Protein AF-A0A6N2YTW5-F1 (afdb_monomer)

Nearest PDB structures (foldseek):
  5e4e-assembly1_C  TM=2.771E-01  e=2.851E-02  Homo sapiens
  6tav-assembly1_D  TM=2.619E-01  e=9.643E-02  Homo sapiens
  6tav-assembly1_A  TM=2.337E-01  e=9.145E-02  Homo sapiens
  2ic2-assembly2_B  TM=3.753E-01  e=8.027E-01  Drosophila melanogaster
  6bu0-assembly1_A  TM=4.361E-01  e=2.442E+00  Homo sapiens

Sequence (281 aa):
MDKKHKQHLLVTLIFTLIVTATLFFMYDDFVFQTYGEVVYYDYILKGENNQLKVENIEAYLDRQSFHLGEGRIIFKDVNLTNGAVPTVKLSLYGENQQKFDYEFVVEEYHSDTLIYSIQSISKKYKEIDLDDVKSASLTIEANDQKLSEVDLKITPVEQLEGSNKEYRIENASISNSMMRLGTLKAASDDVIKEYPTVSLEYRYLKDKNGDKEDNDNYVVFKKITGKSKELVNGNDYGTYNLEDDSFKDKDLSVVIIFSNGKEKFAFAIDLKTREVGDYYG

Radius of gyration: 23.8 Å; Cα contacts (8 Å, |Δi|>4): 577; chains: 1; bounding box: 57×73×60 Å

Mean predicted aligned error: 10.91 Å

Secondary structure (DSSP, 8-state):
--HHHHHHHHHHHHHHHHHHHHHHHH-TT-----PPPP---SEEEEEE-SSEEEEEEEEEE-SSEEEE--EEEEES-TTTTTTPPPEEEEEEE-SSSEEEEEEEE-TT--TT--EEEEPPEEEE-TT--STT--EEEEEEEETTEEEEEEEEEEEE-EEEEEE-SSEEEEEEEE-SSEEEPPEEEES-SHHHHH-SEEEEEEEEESSTTS-TT-GGGEEEEEEEEEEHHHHTT-S---EEE-SS---TT--EEEEEEEE-SS-EEEEEEEEEEPPS--S--

Structure (mmCIF, N/CA/C/O backbone):
data_AF-A0A6N2YTW5-F1
#
_entry.id   AF-A0A6N2YTW5-F1
#
loop_
_atom_site.group_PDB
_atom_site.id
_atom_site.type_symbol
_atom_site.label_atom_id
_atom_site.label_alt_id
_atom_site.label_comp_id
_atom_site.label_asym_id
_atom_site.label_entity_id
_atom_site.label_seq_id
_atom_site.pdbx_PDB_ins_code
_atom_site.Cartn_x
_atom_site.Cartn_y
_atom_site.Cartn_z
_atom_site.occupancy
_atom_site.B_iso_or_equiv
_atom_site.auth_seq_id
_atom_site.auth_comp_id
_atom_site.auth_asym_id
_atom_site.auth_atom_id
_atom_site.pdbx_PDB_model_num
ATOM 1 N N . MET A 1 1 ? -13.648 56.745 19.854 1.00 59.91 1 MET A N 1
ATOM 2 C CA . MET A 1 1 ? -14.725 55.772 19.568 1.00 59.91 1 MET A CA 1
ATOM 3 C C . MET A 1 1 ? -15.799 55.898 20.634 1.00 59.91 1 MET A C 1
ATOM 5 O O . MET A 1 1 ? -15.477 55.762 21.812 1.00 59.91 1 MET A O 1
ATOM 9 N N . ASP A 1 2 ? -17.020 56.230 20.222 1.00 79.50 2 ASP A N 1
ATOM 10 C CA . ASP A 1 2 ? -18.135 56.542 21.123 1.00 79.50 2 ASP A CA 1
ATOM 11 C C . ASP A 1 2 ? -18.615 55.300 21.909 1.00 79.50 2 ASP A C 1
ATOM 13 O O . ASP A 1 2 ? -18.436 54.166 21.452 1.00 79.50 2 ASP A O 1
ATOM 17 N N . LYS A 1 3 ? -19.210 55.488 23.096 1.00 78.06 3 LYS A N 1
ATOM 18 C CA . LYS A 1 3 ? -19.560 54.415 24.056 1.00 78.06 3 LYS A CA 1
ATOM 19 C C . LYS A 1 3 ? -20.420 53.320 23.415 1.00 78.06 3 LYS A C 1
ATOM 21 O O . LYS A 1 3 ? -20.190 52.136 23.653 1.00 78.06 3 LYS A O 1
ATOM 26 N N . LYS A 1 4 ? -21.336 53.720 22.530 1.00 78.19 4 LYS A N 1
ATOM 27 C CA . LYS A 1 4 ? -22.211 52.824 21.764 1.00 78.19 4 LYS A CA 1
ATOM 28 C C . LYS A 1 4 ? -21.433 51.926 20.791 1.00 78.19 4 LYS A C 1
ATOM 30 O O . LYS A 1 4 ? -21.697 50.734 20.704 1.00 78.19 4 LYS A O 1
ATOM 35 N N . HIS A 1 5 ? -20.410 52.464 20.128 1.00 78.94 5 HIS A N 1
ATOM 36 C CA . HIS A 1 5 ? -19.569 51.704 19.195 1.00 78.94 5 HIS A CA 1
ATOM 37 C C . HIS A 1 5 ? -18.665 50.699 19.926 1.00 78.94 5 HIS A C 1
ATOM 39 O O . HIS A 1 5 ? -18.460 49.594 19.436 1.00 78.94 5 HIS A O 1
ATOM 45 N N . LYS A 1 6 ? -18.185 51.033 21.134 1.00 77.56 6 LYS A N 1
ATOM 46 C CA . LYS A 1 6 ? -17.456 50.085 22.000 1.00 77.56 6 LYS A CA 1
ATOM 47 C C . LYS A 1 6 ? -18.332 48.916 22.453 1.00 77.56 6 LYS A C 1
ATOM 49 O O . LYS A 1 6 ? -17.859 47.786 22.477 1.00 77.56 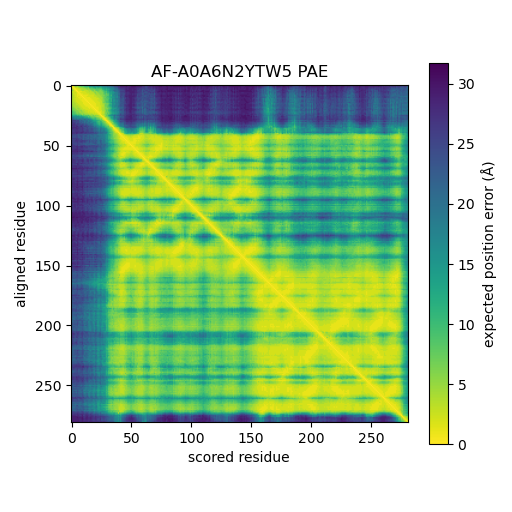6 LYS A O 1
ATOM 54 N N . GLN A 1 7 ? -19.594 49.182 22.788 1.00 82.12 7 GLN A N 1
ATOM 55 C CA . GLN A 1 7 ? -20.548 48.139 23.170 1.00 82.12 7 GLN A CA 1
ATOM 56 C C . GLN A 1 7 ? -20.886 47.222 21.993 1.00 82.12 7 GLN A C 1
ATOM 58 O O . GLN A 1 7 ? -20.855 46.009 22.160 1.00 82.12 7 GLN A O 1
ATOM 63 N N . HIS A 1 8 ? -21.130 47.777 20.801 1.00 86.62 8 HIS A N 1
ATOM 64 C CA . HIS A 1 8 ? -21.354 46.963 19.605 1.00 86.62 8 HIS A CA 1
ATOM 65 C C . HIS A 1 8 ? -20.135 46.102 19.259 1.00 86.62 8 HIS A C 1
ATOM 67 O O . HIS A 1 8 ? -20.305 44.913 19.031 1.00 86.62 8 HIS A O 1
ATOM 73 N N . LEU A 1 9 ? -18.917 46.653 19.315 1.00 86.44 9 LEU A N 1
ATOM 74 C CA . LEU A 1 9 ? -17.694 45.880 19.076 1.00 86.44 9 LEU A CA 1
ATOM 75 C C . LEU A 1 9 ? -17.543 44.717 20.070 1.00 86.44 9 LEU A C 1
ATOM 77 O O . LEU A 1 9 ? -17.221 43.605 19.669 1.00 86.44 9 LEU A O 1
ATOM 81 N N . LEU A 1 10 ? -17.793 44.966 21.359 1.00 88.81 10 LEU A N 1
ATOM 82 C CA . LEU A 1 10 ? -17.690 43.946 22.403 1.00 88.81 10 LEU A CA 1
ATOM 83 C C . LEU A 1 10 ? -18.729 42.833 22.210 1.00 88.81 10 LEU A C 1
ATOM 85 O O . LEU A 1 10 ? -18.395 41.659 22.323 1.00 88.81 10 LEU A O 1
ATOM 89 N N . VAL A 1 11 ? -19.967 43.195 21.869 1.00 88.44 11 VAL A N 1
ATOM 90 C CA . VAL A 1 11 ? -21.031 42.229 21.564 1.00 88.44 11 VAL A CA 1
ATOM 91 C C . VAL A 1 11 ? -20.674 41.406 20.327 1.00 88.44 11 VAL A C 1
ATOM 93 O O . VAL A 1 11 ? -20.775 40.185 20.374 1.00 88.44 11 VAL A O 1
ATOM 96 N N . THR A 1 12 ? -20.190 42.038 19.254 1.00 90.25 12 THR A N 1
ATOM 97 C CA . THR A 1 12 ? -19.728 41.322 18.059 1.00 90.25 12 THR A CA 1
ATOM 98 C C . THR A 1 12 ? -18.590 40.361 18.390 1.00 90.25 12 THR A C 1
ATOM 100 O O . THR A 1 12 ? -18.649 39.214 17.970 1.00 90.25 12 THR A O 1
ATOM 103 N N . LEU A 1 13 ? -17.602 40.773 19.192 1.00 90.88 13 LEU A N 1
ATOM 104 C CA . LEU A 1 13 ? -16.479 39.915 19.588 1.00 90.88 13 LEU A CA 1
ATOM 105 C C . LEU A 1 13 ? -16.942 38.689 20.390 1.00 90.88 13 LEU A C 1
ATOM 107 O O . LEU A 1 13 ? -16.455 37.584 20.165 1.00 90.88 13 LEU A O 1
ATOM 111 N N . ILE A 1 14 ? -17.910 38.873 21.293 1.00 92.12 14 ILE A N 1
ATOM 112 C CA . ILE A 1 14 ? -18.519 37.776 22.056 1.00 92.12 14 ILE A CA 1
ATOM 113 C C . ILE A 1 14 ? -19.267 36.823 21.117 1.00 92.12 14 ILE A C 1
ATOM 115 O O . ILE A 1 14 ? -19.083 35.613 21.217 1.00 92.12 14 ILE A O 1
ATOM 119 N N . PHE A 1 15 ? -20.062 37.340 20.176 1.00 88.88 15 PHE A N 1
ATOM 120 C CA . PHE A 1 15 ? -20.754 36.499 19.197 1.00 88.88 15 PHE A CA 1
ATOM 121 C C . PHE A 1 15 ? -19.781 35.751 18.286 1.00 88.88 15 PHE A C 1
ATOM 123 O O . PHE A 1 15 ? -19.981 34.565 18.053 1.00 88.88 15 PHE A O 1
ATOM 130 N N . THR A 1 16 ? -18.705 36.394 17.828 1.00 88.25 16 THR A N 1
ATOM 131 C CA . THR A 1 16 ? -17.649 35.719 17.068 1.00 88.25 16 THR A CA 1
ATOM 132 C C . THR A 1 16 ? -17.023 34.601 17.892 1.00 88.25 16 THR A C 1
ATOM 134 O O . THR A 1 16 ? -16.929 33.492 17.393 1.00 88.25 16 THR A O 1
ATOM 137 N N . LEU A 1 17 ? -16.677 34.832 19.163 1.00 87.88 17 LEU A N 1
ATOM 138 C CA . LEU A 1 17 ? -16.122 33.788 20.033 1.00 87.88 17 LEU A CA 1
ATOM 139 C C . LEU A 1 17 ? -17.083 32.610 20.233 1.00 87.88 17 LEU A C 1
ATOM 141 O O . LEU A 1 17 ? -16.642 31.466 20.204 1.00 87.88 17 LEU A O 1
ATOM 145 N N . ILE A 1 18 ? -18.383 32.870 20.403 1.00 86.69 18 ILE A N 1
ATOM 146 C CA . ILE A 1 18 ? -19.399 31.818 20.543 1.00 86.69 18 ILE A CA 1
ATOM 147 C C . ILE A 1 18 ? -19.543 31.025 19.239 1.00 86.69 18 ILE A C 1
ATOM 149 O O . ILE A 1 18 ? -19.576 29.797 19.276 1.00 86.69 18 ILE A O 1
ATOM 153 N N . VAL A 1 19 ? -19.596 31.697 18.085 1.00 81.56 19 VAL A N 1
ATOM 154 C CA . VAL A 1 19 ? -19.688 31.041 16.770 1.00 81.56 19 VAL A CA 1
ATOM 155 C C . VAL A 1 19 ? -18.423 30.232 16.476 1.00 81.56 19 VAL A C 1
ATOM 157 O O . VAL A 1 19 ? -18.513 29.083 16.067 1.00 81.56 19 VAL A O 1
ATOM 160 N N . THR A 1 20 ? -17.239 30.776 16.754 1.00 77.75 20 THR A N 1
ATOM 161 C CA . THR A 1 20 ? -15.976 30.048 16.598 1.00 77.75 20 THR A CA 1
ATOM 162 C C . THR A 1 20 ? -15.923 28.841 17.533 1.00 77.75 20 THR A C 1
ATOM 164 O O . THR A 1 20 ? -15.631 27.744 17.077 1.00 77.75 20 THR A O 1
ATOM 167 N N . ALA A 1 21 ? -16.261 28.994 18.818 1.00 75.94 21 ALA A N 1
ATOM 168 C CA . ALA A 1 21 ? -16.278 27.876 19.760 1.00 75.94 21 ALA A CA 1
ATOM 169 C C . ALA A 1 21 ? -17.281 26.795 19.334 1.00 75.94 21 ALA A C 1
ATOM 171 O O . ALA A 1 21 ? -16.945 25.618 19.326 1.00 75.94 21 ALA A O 1
ATOM 172 N N . THR A 1 22 ? -18.491 27.178 18.921 1.00 73.12 22 THR A N 1
ATOM 173 C CA . THR A 1 22 ? -19.485 26.215 18.423 1.00 73.12 22 THR A CA 1
ATOM 174 C C . THR A 1 22 ? -19.031 25.520 17.146 1.00 73.12 22 THR A C 1
ATOM 176 O O . THR A 1 22 ? -19.257 24.326 17.041 1.00 73.12 22 THR A O 1
ATOM 179 N N . LEU A 1 23 ? -18.313 26.179 16.233 1.00 65.94 23 LEU A N 1
ATOM 180 C CA . LEU A 1 23 ? -17.691 25.510 15.081 1.00 65.94 23 LEU A CA 1
ATOM 181 C C . LEU A 1 23 ? -16.628 24.479 15.502 1.00 65.94 23 LEU A C 1
ATOM 183 O O . LEU A 1 23 ? -16.611 23.386 14.949 1.00 65.94 23 LEU A O 1
ATOM 187 N N . PHE A 1 24 ? -15.806 24.787 16.512 1.00 62.81 24 PHE A N 1
ATOM 188 C CA . PHE A 1 24 ? -14.817 23.852 17.073 1.00 62.81 24 PHE A CA 1
ATOM 189 C C . PHE A 1 24 ? -15.436 22.684 17.864 1.00 62.81 24 PHE A C 1
ATOM 191 O O . PHE A 1 24 ? -14.794 21.647 17.997 1.00 62.81 24 PHE A O 1
ATOM 198 N N . PHE A 1 25 ? -16.641 22.848 18.426 1.00 61.81 25 PHE A N 1
ATOM 199 C CA . PHE A 1 25 ? -17.299 21.829 19.259 1.00 61.81 25 PHE A CA 1
ATOM 200 C C . PHE A 1 25 ? -18.445 21.074 18.563 1.00 61.81 25 PHE A C 1
ATOM 202 O O . PHE A 1 25 ? -18.796 19.994 19.023 1.00 61.81 25 PHE A O 1
ATOM 209 N N . MET A 1 26 ? -19.064 21.623 17.509 1.00 55.31 26 MET A N 1
ATOM 210 C CA . MET A 1 26 ? -20.152 20.963 16.764 1.00 55.31 26 MET A CA 1
ATOM 211 C C . MET A 1 26 ? -19.652 20.049 15.652 1.00 55.31 26 MET A C 1
ATOM 213 O O . MET A 1 26 ? -20.358 19.115 15.290 1.00 55.31 26 MET A O 1
ATOM 217 N N . TYR A 1 27 ? -18.484 20.335 15.086 1.00 51.97 27 TYR A N 1
ATOM 218 C CA . TYR A 1 27 ? -17.877 19.472 14.088 1.00 51.97 27 TYR A CA 1
ATOM 219 C C . TYR A 1 27 ? -16.744 18.708 14.759 1.00 51.97 27 TYR A C 1
ATOM 221 O O . TYR A 1 27 ? -15.666 19.263 14.965 1.00 51.97 27 TYR A O 1
ATOM 229 N N . ASP A 1 28 ? -16.974 17.430 15.063 1.00 48.50 28 ASP A N 1
ATOM 230 C CA . ASP A 1 28 ? -15.897 16.503 15.441 1.00 48.50 28 ASP A CA 1
ATOM 231 C C . ASP A 1 28 ? -14.785 16.446 14.365 1.00 48.50 28 ASP A C 1
ATOM 233 O O . ASP A 1 28 ? -13.653 16.068 14.662 1.00 48.50 28 ASP A O 1
ATOM 237 N N . ASP A 1 29 ? -15.096 16.905 13.145 1.00 45.78 29 ASP A N 1
ATOM 238 C CA . ASP A 1 29 ? -14.230 16.922 11.965 1.00 45.78 29 ASP A CA 1
ATOM 239 C C . ASP A 1 29 ? -13.306 18.154 11.856 1.00 45.78 29 ASP A C 1
ATOM 241 O O . ASP A 1 29 ? -12.352 18.134 11.080 1.00 45.78 29 ASP A O 1
ATOM 245 N N . PHE A 1 30 ? -13.528 19.237 12.620 1.00 42.19 30 PHE A N 1
ATOM 246 C CA . PHE A 1 30 ? -12.653 20.426 12.589 1.00 42.19 30 PHE A CA 1
ATOM 247 C C . PHE A 1 30 ? -11.495 20.303 13.588 1.00 42.19 30 PHE A C 1
ATOM 249 O O . PHE A 1 30 ? -11.301 21.129 14.483 1.00 42.19 30 PHE A O 1
ATOM 256 N N . VAL A 1 31 ? -10.672 19.272 13.411 1.00 45.44 31 VAL A N 1
ATOM 257 C CA . VAL A 1 31 ? -9.341 19.219 14.018 1.00 45.44 31 VAL A CA 1
ATOM 258 C C . VAL A 1 31 ? -8.326 19.503 12.920 1.00 45.44 31 VAL A C 1
ATOM 260 O O . VAL A 1 31 ? -8.201 18.744 11.964 1.00 45.44 31 VAL A O 1
ATOM 263 N N . PHE A 1 32 ? -7.564 20.592 13.064 1.00 44.81 32 PHE A N 1
ATOM 264 C CA . PHE A 1 32 ? -6.355 20.809 12.267 1.00 44.81 32 PHE A CA 1
ATOM 265 C C . PHE A 1 32 ? -5.296 19.805 12.722 1.00 44.81 32 PHE A C 1
ATOM 267 O O . PHE A 1 32 ? -4.411 20.116 13.518 1.00 44.81 32 PHE A O 1
ATOM 274 N N . GLN A 1 33 ? -5.427 18.568 12.262 1.00 48.31 33 GLN A N 1
ATOM 275 C CA . GLN A 1 33 ? -4.404 17.561 12.443 1.00 48.31 33 GLN A CA 1
ATOM 276 C C . GLN A 1 33 ? -3.288 17.904 11.452 1.00 48.31 33 GLN A C 1
ATOM 278 O O . GLN A 1 33 ? -3.427 17.706 10.246 1.00 48.31 33 GLN A O 1
ATOM 283 N N . THR A 1 34 ? -2.175 18.456 11.943 1.00 44.94 34 THR A N 1
ATOM 284 C CA . THR A 1 34 ? -0.949 18.609 11.146 1.00 44.94 34 THR A CA 1
ATOM 285 C C . THR A 1 34 ? -0.256 17.257 11.068 1.00 44.94 34 THR A C 1
ATOM 287 O O . THR A 1 34 ? 0.828 17.050 11.612 1.00 44.94 34 THR A O 1
ATOM 290 N N . TYR A 1 35 ? -0.932 16.291 10.467 1.00 51.31 35 TYR A N 1
ATOM 291 C CA . TYR A 1 35 ? -0.250 15.099 10.023 1.00 51.31 35 TYR A CA 1
ATOM 292 C C . TYR A 1 35 ? 0.737 15.486 8.917 1.00 51.31 35 TYR A C 1
ATOM 294 O O . TYR A 1 35 ? 0.554 16.505 8.243 1.00 51.31 35 TYR A O 1
ATOM 302 N N . GLY A 1 36 ? 1.800 14.697 8.774 1.00 50.47 36 GLY A N 1
ATOM 303 C CA . GLY A 1 36 ? 2.821 14.925 7.758 1.00 50.47 36 GLY A CA 1
ATOM 304 C C . GLY A 1 36 ? 2.251 14.965 6.338 1.00 50.47 36 GLY A C 1
ATOM 305 O O . GLY A 1 36 ? 1.068 14.708 6.097 1.00 50.47 36 GLY A O 1
ATOM 306 N N . GLU A 1 37 ? 3.122 15.303 5.394 1.00 55.16 37 GLU A N 1
ATOM 307 C CA . GLU A 1 37 ? 2.801 15.279 3.972 1.00 55.16 37 GLU A CA 1
ATOM 308 C C . GLU A 1 37 ? 2.306 13.879 3.585 1.00 55.16 37 GLU A C 1
ATOM 310 O O . GLU A 1 37 ? 3.010 12.884 3.759 1.00 55.16 37 GLU A O 1
ATOM 315 N N . VAL A 1 38 ? 1.057 13.797 3.125 1.00 59.44 38 VAL A N 1
ATOM 316 C CA . VAL A 1 38 ? 0.501 12.546 2.612 1.00 59.44 38 VAL A CA 1
ATOM 317 C C . VAL A 1 38 ? 0.984 12.399 1.182 1.00 59.44 38 VAL A C 1
ATOM 319 O O . VAL A 1 38 ? 0.764 13.287 0.357 1.00 59.44 38 VAL A O 1
ATOM 322 N N . VAL A 1 39 ? 1.656 11.288 0.903 1.00 59.84 39 VAL A N 1
ATOM 323 C CA . VAL A 1 39 ? 2.163 10.979 -0.431 1.00 59.84 39 VAL A CA 1
ATOM 324 C C . VAL A 1 39 ? 1.063 10.240 -1.179 1.00 59.84 39 VAL A C 1
ATOM 326 O O . VAL A 1 39 ? 0.728 9.096 -0.877 1.00 59.84 39 VAL A O 1
ATOM 329 N N . TYR A 1 40 ? 0.459 10.935 -2.131 1.00 66.69 40 TYR A N 1
ATOM 330 C CA . TYR A 1 40 ? -0.657 10.441 -2.924 1.00 66.69 40 TYR A CA 1
ATOM 331 C C . TYR A 1 40 ? -0.139 9.876 -4.233 1.00 66.69 40 TYR A C 1
ATOM 333 O O . TYR A 1 40 ? 0.643 10.551 -4.891 1.00 66.69 40 TYR A O 1
ATOM 341 N N . TYR A 1 41 ? -0.577 8.674 -4.613 1.00 75.69 41 TYR A N 1
ATOM 342 C CA . TYR A 1 41 ? -0.182 8.055 -5.872 1.00 75.69 41 TYR A CA 1
ATOM 343 C C . TYR A 1 41 ? -1.358 7.614 -6.746 1.00 75.69 41 TYR A C 1
ATOM 345 O O . TYR A 1 41 ? -2.408 7.226 -6.233 1.00 75.69 41 TYR A O 1
ATOM 353 N N . ASP A 1 42 ? -1.162 7.664 -8.064 1.00 81.25 42 ASP A N 1
ATOM 354 C CA . ASP A 1 42 ? -2.200 7.388 -9.069 1.00 81.25 42 ASP A CA 1
ATOM 355 C C . ASP A 1 42 ? -2.083 5.964 -9.629 1.00 81.25 42 ASP A C 1
ATOM 357 O O . ASP A 1 42 ? -3.065 5.349 -10.054 1.00 81.25 42 ASP A O 1
ATOM 361 N N . TYR A 1 43 ? -0.869 5.408 -9.597 1.00 87.50 43 TYR A N 1
ATOM 362 C CA . TYR A 1 43 ? -0.559 4.100 -10.153 1.00 87.50 43 TYR A CA 1
ATOM 363 C C . TYR A 1 43 ? 0.325 3.283 -9.213 1.00 87.50 43 TYR A C 1
ATOM 365 O O . TYR A 1 43 ? 1.221 3.805 -8.551 1.00 87.50 43 TYR A O 1
ATOM 373 N N . ILE A 1 44 ? 0.105 1.967 -9.212 1.00 88.31 44 ILE A N 1
ATOM 374 C CA . ILE A 1 44 ? 1.019 0.982 -8.630 1.00 88.31 44 ILE A CA 1
ATOM 375 C C . ILE A 1 44 ? 1.583 0.103 -9.743 1.00 88.31 44 ILE A C 1
ATOM 377 O O . ILE A 1 44 ? 0.835 -0.509 -10.513 1.00 88.31 44 ILE A O 1
ATOM 381 N N . LEU A 1 45 ? 2.908 -0.000 -9.793 1.00 89.81 45 LEU A N 1
ATOM 382 C CA . LEU A 1 45 ? 3.637 -0.865 -10.705 1.00 89.81 45 LEU A CA 1
ATOM 383 C C . LEU A 1 45 ? 4.084 -2.135 -9.974 1.00 89.81 45 LEU A C 1
ATOM 385 O O . LEU A 1 45 ? 4.650 -2.094 -8.878 1.00 89.81 45 LEU A O 1
ATOM 389 N N . LYS A 1 46 ? 3.818 -3.285 -10.598 1.00 90.69 46 LYS A N 1
ATOM 390 C CA . LYS A 1 46 ? 4.209 -4.608 -10.093 1.00 90.69 46 LYS A CA 1
ATOM 391 C C . LYS A 1 46 ? 4.567 -5.546 -11.232 1.00 90.69 46 LYS A C 1
ATOM 393 O O . LYS A 1 46 ? 3.943 -5.491 -12.285 1.00 90.69 46 LYS A O 1
ATOM 398 N N . GLY A 1 47 ? 5.501 -6.455 -11.012 1.00 92.19 47 GLY A N 1
ATOM 399 C CA . GLY A 1 47 ? 5.880 -7.437 -12.021 1.00 92.19 47 GLY A CA 1
ATOM 400 C C . GLY A 1 47 ? 6.661 -8.584 -11.417 1.00 92.19 47 GLY A C 1
ATOM 401 O O . GLY A 1 47 ? 7.210 -8.476 -10.325 1.00 92.19 47 GLY A O 1
ATOM 402 N N . GLU A 1 48 ? 6.693 -9.710 -12.110 1.00 94.94 48 GLU A N 1
ATOM 403 C CA . GLU A 1 48 ? 7.397 -10.894 -11.642 1.00 94.94 48 GLU A CA 1
ATOM 404 C C . GLU A 1 48 ? 7.881 -11.706 -12.838 1.00 94.94 48 GLU A C 1
ATOM 406 O O . GLU A 1 48 ? 7.135 -11.938 -13.786 1.00 94.94 48 GLU A O 1
ATOM 411 N N . ASN A 1 49 ? 9.130 -12.155 -12.781 1.00 93.00 49 ASN A N 1
ATOM 412 C CA . ASN A 1 49 ? 9.682 -13.146 -13.695 1.00 93.00 49 ASN A CA 1
ATOM 413 C C . ASN A 1 49 ? 10.327 -14.283 -12.875 1.00 93.00 49 ASN A C 1
ATOM 415 O O . ASN A 1 49 ? 10.145 -14.377 -11.659 1.00 93.00 49 ASN A O 1
ATOM 419 N N . ASN A 1 50 ? 11.082 -15.177 -13.512 1.00 90.06 50 ASN A N 1
ATOM 420 C CA . ASN A 1 50 ? 11.706 -16.309 -12.813 1.00 90.06 50 ASN A CA 1
ATOM 421 C C . ASN A 1 50 ? 12.824 -15.908 -11.832 1.00 90.06 50 ASN A C 1
ATOM 423 O O . ASN A 1 50 ? 13.144 -16.684 -10.937 1.00 90.06 50 ASN A O 1
ATOM 427 N N . GLN A 1 51 ? 13.405 -14.719 -11.980 1.00 91.06 51 GLN A N 1
ATOM 428 C CA . GLN A 1 51 ? 14.575 -14.252 -11.230 1.00 91.06 51 GLN A CA 1
ATOM 429 C C . GLN A 1 51 ? 14.237 -13.159 -10.211 1.00 91.06 51 GLN A C 1
ATOM 431 O O . GLN A 1 51 ? 14.946 -13.001 -9.220 1.00 91.06 51 GLN A O 1
ATOM 436 N N . LEU A 1 52 ? 13.168 -12.400 -10.445 1.00 92.00 52 LEU A N 1
ATOM 437 C CA . LEU A 1 52 ? 12.846 -11.175 -9.727 1.00 92.00 52 LEU A CA 1
ATOM 438 C C . LEU A 1 52 ? 11.342 -11.053 -9.507 1.00 92.00 52 LEU A C 1
ATOM 440 O O . LEU A 1 52 ? 10.531 -11.474 -10.335 1.00 92.00 52 LEU A O 1
ATOM 444 N N . LYS A 1 53 ? 10.980 -10.404 -8.406 1.00 92.69 53 LYS A N 1
ATOM 445 C CA . LYS A 1 53 ? 9.639 -9.897 -8.145 1.00 92.69 53 LYS A CA 1
ATOM 446 C C . LYS A 1 53 ? 9.739 -8.434 -7.734 1.00 92.69 53 LYS A C 1
ATOM 448 O O . LYS A 1 53 ? 10.540 -8.084 -6.876 1.00 92.69 53 LYS A O 1
ATOM 453 N N . VAL A 1 54 ? 8.929 -7.592 -8.350 1.00 90.88 54 VAL A N 1
ATOM 454 C CA . VAL A 1 54 ? 8.841 -6.159 -8.088 1.00 90.88 54 VAL A CA 1
ATOM 455 C C . VAL A 1 54 ? 7.450 -5.869 -7.555 1.00 90.88 54 VAL A C 1
ATOM 457 O O . VAL A 1 54 ? 6.446 -6.226 -8.178 1.00 90.88 54 VAL A O 1
ATOM 460 N N . GLU A 1 55 ? 7.385 -5.230 -6.395 1.00 87.94 55 GLU A N 1
ATOM 461 C CA . GLU A 1 55 ? 6.133 -4.956 -5.704 1.00 87.94 55 GLU A CA 1
ATOM 462 C C . GLU A 1 55 ? 6.023 -3.489 -5.310 1.00 87.94 55 GLU A C 1
ATOM 464 O O . GLU A 1 55 ? 6.979 -2.883 -4.831 1.00 87.94 55 GLU A O 1
ATOM 469 N N . ASN A 1 56 ? 4.798 -2.976 -5.412 1.00 81.00 56 ASN A N 1
ATOM 470 C CA . ASN A 1 56 ? 4.357 -1.753 -4.756 1.00 81.00 56 ASN A CA 1
ATOM 471 C C . ASN A 1 56 ? 5.119 -0.482 -5.153 1.00 81.00 56 ASN A C 1
ATOM 473 O O . ASN A 1 56 ? 5.163 0.429 -4.341 1.00 81.00 56 ASN A O 1
ATOM 477 N N . ILE A 1 57 ? 5.686 -0.391 -6.361 1.00 86.88 57 ILE A N 1
ATOM 478 C CA . ILE A 1 57 ? 6.253 0.883 -6.823 1.00 86.88 57 ILE A CA 1
ATOM 479 C C . ILE A 1 57 ? 5.093 1.849 -7.059 1.00 86.88 57 ILE A C 1
ATOM 481 O O . ILE A 1 57 ? 4.277 1.636 -7.956 1.00 86.88 57 ILE A O 1
ATOM 485 N N . GLU A 1 58 ? 5.011 2.888 -6.241 1.00 86.38 58 GLU A N 1
ATOM 486 C CA . GLU A 1 58 ? 4.023 3.958 -6.363 1.00 86.38 58 GLU A CA 1
ATOM 487 C C . GLU A 1 58 ? 4.479 4.962 -7.426 1.00 86.38 58 GLU A C 1
ATOM 489 O O . GLU A 1 58 ? 5.656 5.310 -7.474 1.00 86.38 58 GLU A O 1
ATOM 494 N N . ALA A 1 59 ? 3.568 5.444 -8.267 1.00 86.19 59 ALA A N 1
ATOM 495 C CA . ALA A 1 59 ? 3.868 6.445 -9.287 1.00 86.19 59 ALA A CA 1
ATOM 496 C C . ALA A 1 59 ? 2.755 7.491 -9.379 1.00 86.19 59 ALA A C 1
ATOM 498 O O . ALA A 1 59 ? 1.572 7.135 -9.383 1.00 86.19 59 ALA A O 1
ATOM 499 N N . TYR A 1 60 ? 3.132 8.769 -9.474 1.00 81.94 60 TYR A N 1
ATOM 500 C CA . TYR A 1 60 ? 2.185 9.874 -9.651 1.00 81.94 60 TYR A CA 1
ATOM 501 C C . TYR A 1 60 ? 2.802 11.138 -10.220 1.00 81.94 60 TYR A C 1
ATOM 503 O O . TYR A 1 60 ? 4.024 11.298 -10.264 1.00 81.94 60 TYR A O 1
ATOM 511 N N . LEU A 1 61 ? 1.929 12.045 -10.647 1.00 76.25 61 LEU A N 1
ATOM 512 C CA . LEU A 1 61 ? 2.304 13.343 -11.182 1.00 76.25 61 LEU A CA 1
ATOM 513 C C . LEU A 1 61 ? 1.731 14.461 -10.301 1.00 76.25 61 LEU A C 1
ATOM 515 O O . LEU A 1 61 ? 0.527 14.545 -10.077 1.00 76.25 61 LEU A O 1
ATOM 519 N N . ASP A 1 62 ? 2.590 15.363 -9.826 1.00 72.81 62 ASP A N 1
ATOM 520 C CA . ASP A 1 62 ? 2.152 16.646 -9.272 1.00 72.81 62 ASP A CA 1
ATOM 521 C C . ASP A 1 62 ? 2.242 17.764 -10.324 1.00 72.81 62 ASP A C 1
ATOM 523 O O . ASP A 1 62 ? 2.645 17.527 -11.461 1.00 72.81 62 ASP A O 1
ATOM 527 N N . ARG A 1 63 ? 1.898 19.012 -9.954 1.00 66.31 63 ARG A N 1
ATOM 528 C CA . ARG A 1 63 ? 1.840 20.171 -10.873 1.00 66.31 63 ARG A CA 1
ATOM 529 C C . ARG A 1 63 ? 3.027 20.268 -11.845 1.00 66.31 63 ARG A C 1
ATOM 531 O O . ARG A 1 63 ? 2.858 20.876 -12.902 1.00 66.31 63 ARG A O 1
ATOM 538 N N . GLN A 1 64 ? 4.232 19.805 -11.483 1.00 72.44 64 GLN A N 1
ATOM 539 C CA . GLN A 1 64 ? 5.424 19.898 -12.343 1.00 72.44 64 GLN A CA 1
ATOM 540 C C . GLN A 1 64 ? 6.417 18.728 -12.229 1.00 72.44 64 GLN A C 1
ATOM 542 O O . GLN A 1 64 ? 7.456 18.766 -12.902 1.00 72.44 64 GLN A O 1
ATOM 547 N N . SER A 1 65 ? 6.154 17.736 -11.383 1.00 78.12 65 SER A N 1
ATOM 548 C CA . SER A 1 65 ? 7.112 16.688 -11.044 1.00 78.12 65 SER A CA 1
ATOM 549 C C . SER A 1 65 ? 6.463 15.317 -11.089 1.00 78.12 65 SER A C 1
ATOM 551 O O . SER A 1 65 ? 5.375 15.104 -10.559 1.00 78.12 65 SER A O 1
ATOM 553 N N . PHE A 1 66 ? 7.176 14.382 -11.703 1.00 80.88 66 PHE A N 1
ATOM 554 C CA . PHE A 1 66 ? 6.862 12.972 -11.617 1.00 80.88 66 PHE A CA 1
ATOM 555 C C . PHE A 1 66 ? 7.539 12.392 -10.379 1.00 80.88 66 PHE A C 1
ATOM 557 O O . PHE A 1 66 ? 8.727 12.640 -10.132 1.00 80.88 66 PHE A O 1
ATOM 564 N N . HIS A 1 67 ? 6.776 11.625 -9.615 1.00 82.19 67 HIS A N 1
ATOM 565 C CA . HIS A 1 67 ? 7.214 11.002 -8.382 1.00 82.19 67 HIS A CA 1
ATOM 566 C C . HIS A 1 67 ? 7.116 9.492 -8.496 1.00 82.19 67 HIS A C 1
ATOM 568 O O . HIS A 1 67 ? 6.118 8.953 -8.977 1.00 82.19 67 HIS A O 1
ATOM 574 N N . LEU A 1 68 ? 8.154 8.825 -8.006 1.00 83.62 68 LEU A N 1
ATOM 575 C CA . LEU A 1 68 ? 8.118 7.406 -7.698 1.00 83.62 68 LEU A CA 1
ATOM 576 C C . LEU A 1 68 ? 8.262 7.263 -6.194 1.00 83.62 68 LEU A C 1
ATOM 578 O O . LEU A 1 68 ? 9.239 7.747 -5.624 1.00 83.62 68 LEU A O 1
ATOM 582 N N . GLY A 1 69 ? 7.272 6.650 -5.561 1.00 76.38 69 GLY A N 1
ATOM 583 C CA . GLY A 1 69 ? 7.306 6.346 -4.138 1.00 76.38 69 GLY A CA 1
ATOM 584 C C . GLY A 1 69 ? 8.114 5.086 -3.842 1.00 76.38 69 GLY A C 1
ATOM 585 O O . GLY A 1 69 ? 8.797 4.527 -4.705 1.00 76.38 69 GLY A O 1
ATOM 586 N N . GLU A 1 70 ? 8.043 4.642 -2.592 1.00 76.94 70 GLU A N 1
ATOM 587 C CA . GLU A 1 70 ? 8.792 3.472 -2.143 1.00 76.94 70 GLU A CA 1
ATOM 588 C C . GLU A 1 70 ? 8.240 2.190 -2.776 1.00 76.94 70 GLU A C 1
ATOM 590 O O . GLU A 1 70 ? 7.034 1.960 -2.802 1.00 76.94 70 GLU A O 1
ATOM 595 N N . GLY A 1 71 ? 9.135 1.323 -3.247 1.00 81.56 71 GLY A N 1
ATOM 596 C CA . GLY A 1 71 ? 8.797 0.008 -3.794 1.00 81.56 71 GLY A CA 1
ATOM 597 C C . GLY A 1 71 ? 9.774 -1.061 -3.322 1.00 81.56 71 GLY A C 1
ATOM 598 O O . GLY A 1 71 ? 10.785 -0.755 -2.696 1.00 81.56 71 GLY A O 1
ATOM 599 N N . ARG A 1 72 ? 9.494 -2.332 -3.619 1.00 88.00 72 ARG A N 1
ATOM 600 C CA . ARG A 1 72 ? 10.360 -3.458 -3.237 1.00 88.00 72 ARG A CA 1
ATOM 601 C C . ARG A 1 72 ? 10.805 -4.256 -4.448 1.00 88.00 72 ARG A C 1
ATOM 603 O O . ARG A 1 72 ? 9.990 -4.599 -5.303 1.00 88.00 72 ARG A O 1
ATOM 610 N N . ILE A 1 73 ? 12.081 -4.616 -4.462 1.00 89.44 73 ILE A N 1
ATOM 611 C CA . ILE A 1 73 ? 12.680 -5.557 -5.405 1.00 89.44 73 ILE A CA 1
ATOM 612 C C . ILE A 1 73 ? 13.099 -6.788 -4.615 1.00 89.44 73 ILE A C 1
ATOM 614 O O . ILE A 1 73 ? 13.872 -6.697 -3.665 1.00 89.44 73 ILE A O 1
ATOM 618 N N . ILE A 1 74 ? 12.569 -7.938 -5.007 1.00 90.44 74 ILE A N 1
ATOM 619 C CA . ILE A 1 74 ? 12.828 -9.227 -4.383 1.00 90.44 74 ILE A CA 1
ATOM 620 C C . ILE A 1 74 ? 13.566 -10.097 -5.396 1.00 90.44 74 ILE A C 1
ATOM 622 O O . ILE A 1 74 ? 13.000 -10.516 -6.408 1.00 90.44 74 ILE A O 1
ATOM 626 N N . PHE A 1 75 ? 14.829 -10.379 -5.115 1.00 89.56 75 PHE A N 1
ATOM 627 C CA . PHE A 1 75 ? 15.655 -11.299 -5.880 1.00 89.56 75 PHE A CA 1
ATOM 628 C C . PHE A 1 75 ? 15.300 -12.733 -5.482 1.00 89.56 75 PHE A C 1
ATOM 630 O O . PHE A 1 75 ? 15.231 -13.071 -4.306 1.00 89.56 75 PHE A O 1
ATOM 637 N N . LYS A 1 76 ? 15.035 -13.597 -6.462 1.00 89.06 76 LYS A N 1
ATOM 638 C CA . LYS A 1 76 ? 14.729 -15.020 -6.222 1.00 89.06 76 LYS A CA 1
ATOM 639 C C . LYS A 1 76 ? 15.979 -15.895 -6.228 1.00 89.06 76 LYS A C 1
ATOM 641 O O . LYS A 1 76 ? 15.939 -17.017 -5.733 1.00 89.06 76 LYS A O 1
ATOM 646 N N . ASP A 1 77 ? 17.067 -15.375 -6.788 1.00 84.06 77 ASP A N 1
ATOM 647 C CA . ASP A 1 77 ? 18.363 -16.037 -6.879 1.00 84.06 77 ASP A CA 1
ATOM 648 C C . ASP A 1 77 ? 19.460 -15.125 -6.316 1.00 84.06 77 ASP A C 1
ATOM 650 O O . ASP A 1 77 ? 19.709 -14.037 -6.839 1.00 84.06 77 ASP A O 1
ATOM 654 N N . VAL A 1 78 ? 20.133 -15.599 -5.264 1.00 74.38 78 VAL A N 1
ATOM 655 C CA . VAL A 1 78 ? 21.276 -14.932 -4.614 1.00 74.38 78 VAL A CA 1
ATOM 656 C C . VAL A 1 78 ? 22.444 -14.697 -5.577 1.00 74.38 78 VAL A C 1
ATOM 658 O O . VAL A 1 78 ? 23.225 -13.766 -5.387 1.00 74.38 78 VAL A O 1
ATOM 661 N N . ASN A 1 79 ? 22.558 -15.513 -6.628 1.00 81.19 79 ASN A N 1
ATOM 662 C CA . ASN A 1 79 ? 23.663 -15.469 -7.579 1.00 81.19 79 ASN A CA 1
ATOM 663 C C . ASN A 1 79 ? 23.344 -14.668 -8.841 1.00 81.19 79 ASN A C 1
ATOM 665 O O . ASN A 1 79 ? 24.172 -14.659 -9.748 1.00 81.19 79 ASN A O 1
ATOM 669 N N . LEU A 1 80 ? 22.198 -13.974 -8.922 1.00 84.25 80 LEU A N 1
ATOM 670 C CA . LEU A 1 80 ? 21.816 -13.249 -10.140 1.00 84.25 80 LEU A CA 1
ATOM 671 C C . LEU A 1 80 ? 22.935 -12.321 -10.639 1.00 84.25 80 LEU A C 1
ATOM 673 O O . LEU A 1 80 ? 23.208 -12.267 -11.834 1.00 84.25 80 LEU A O 1
ATOM 677 N N . THR A 1 81 ? 23.612 -11.639 -9.714 1.00 83.00 81 THR A N 1
ATOM 678 C CA . THR A 1 81 ? 24.717 -10.717 -10.008 1.00 83.00 81 THR A CA 1
ATOM 679 C C . THR A 1 81 ? 26.105 -11.340 -9.837 1.00 83.00 81 THR A C 1
ATOM 681 O O . THR A 1 81 ? 27.108 -10.663 -10.052 1.00 83.00 81 THR A O 1
ATOM 684 N N . ASN A 1 82 ? 26.196 -12.609 -9.420 1.00 82.69 82 ASN A N 1
ATOM 685 C CA . ASN A 1 82 ? 27.444 -13.272 -9.021 1.00 82.69 82 ASN A CA 1
ATOM 686 C C . ASN A 1 82 ? 28.284 -12.455 -8.014 1.00 82.69 82 ASN A C 1
ATOM 688 O O . ASN A 1 82 ? 29.513 -12.437 -8.087 1.00 82.69 82 ASN A O 1
ATOM 692 N N . GLY A 1 83 ? 27.624 -11.755 -7.084 1.00 79.31 83 GLY A N 1
ATOM 693 C CA . GLY A 1 83 ? 28.277 -10.918 -6.072 1.00 79.31 83 GLY A CA 1
ATOM 694 C C . GLY A 1 83 ? 28.672 -9.518 -6.552 1.00 79.31 83 GLY A C 1
ATOM 695 O O . GLY A 1 83 ? 29.247 -8.760 -5.775 1.00 79.31 83 GLY A O 1
ATOM 696 N N . ALA A 1 84 ? 28.363 -9.153 -7.799 1.00 86.94 84 ALA A N 1
ATOM 697 C CA . ALA A 1 84 ? 28.481 -7.776 -8.261 1.00 86.94 84 ALA A CA 1
ATOM 698 C C . ALA A 1 84 ? 27.344 -6.912 -7.696 1.00 86.94 84 ALA A C 1
ATOM 700 O O . ALA A 1 84 ? 26.225 -7.390 -7.490 1.00 86.94 84 ALA A O 1
ATOM 701 N N . VAL A 1 85 ? 27.627 -5.630 -7.479 1.00 88.25 85 VAL A N 1
ATOM 702 C CA . VAL A 1 85 ? 26.616 -4.642 -7.089 1.00 88.25 85 VAL A CA 1
ATOM 703 C C . VAL A 1 85 ? 25.735 -4.351 -8.312 1.00 88.25 85 VAL A C 1
ATOM 705 O O . VAL A 1 85 ? 26.278 -3.941 -9.342 1.00 88.25 85 VAL A O 1
ATOM 708 N N . PRO A 1 86 ? 24.411 -4.587 -8.253 1.00 90.12 86 PRO A N 1
ATOM 709 C CA . PRO A 1 86 ? 23.536 -4.339 -9.383 1.00 90.12 86 PRO A CA 1
ATOM 710 C C . PRO A 1 86 ? 23.142 -2.867 -9.495 1.00 90.12 86 PRO A C 1
ATOM 712 O O . PRO A 1 86 ? 22.890 -2.174 -8.505 1.00 90.12 86 PRO A O 1
ATOM 715 N N . THR A 1 87 ? 22.981 -2.447 -10.739 1.00 92.25 87 THR A N 1
ATOM 716 C CA . THR A 1 87 ? 22.273 -1.243 -11.147 1.00 92.25 87 THR A CA 1
ATOM 717 C C . THR A 1 87 ? 20.848 -1.623 -11.535 1.00 92.25 87 THR A C 1
ATOM 719 O O . THR A 1 87 ? 20.623 -2.552 -12.313 1.00 92.25 87 THR A O 1
ATOM 722 N N . VAL A 1 88 ? 19.874 -0.898 -11.001 1.00 91.56 88 VAL A N 1
ATOM 723 C CA . VAL A 1 88 ? 18.455 -1.042 -11.324 1.00 91.56 88 VAL A CA 1
ATOM 724 C C . VAL A 1 88 ? 18.048 0.111 -12.231 1.00 91.56 88 VAL A C 1
ATOM 726 O O . VAL A 1 88 ? 18.286 1.269 -11.893 1.00 91.56 88 VAL A O 1
ATOM 729 N N . LYS A 1 89 ? 17.386 -0.201 -13.345 1.00 92.88 89 LYS A N 1
ATOM 730 C CA . LYS A 1 89 ? 16.793 0.775 -14.267 1.00 92.88 89 LYS A CA 1
ATOM 731 C C . LYS A 1 89 ? 15.290 0.568 -14.354 1.00 92.88 89 LYS A C 1
ATOM 733 O O . LYS A 1 89 ? 14.844 -0.517 -14.715 1.00 92.88 89 LYS A O 1
ATOM 738 N N . LEU A 1 90 ? 14.517 1.593 -14.023 1.00 91.38 90 LEU A N 1
ATOM 739 C CA . LEU A 1 90 ? 13.070 1.637 -14.188 1.00 91.38 90 LEU A CA 1
ATOM 740 C C . LEU A 1 90 ? 12.731 2.562 -15.353 1.00 91.38 90 LEU A C 1
ATOM 742 O O . LEU A 1 90 ? 12.995 3.764 -15.292 1.00 91.38 90 LEU A O 1
ATOM 746 N N . SER A 1 91 ? 12.066 2.017 -16.364 1.00 91.19 91 SER A N 1
ATOM 747 C CA . SER A 1 91 ? 11.727 2.756 -17.574 1.00 91.19 91 SER A CA 1
ATOM 748 C C . SER A 1 91 ? 10.225 2.698 -17.847 1.00 91.19 91 SER A C 1
ATOM 750 O O . SER A 1 91 ? 9.593 1.647 -17.718 1.00 91.19 91 SER A O 1
ATOM 752 N N . LEU A 1 92 ? 9.647 3.843 -18.224 1.00 89.50 92 LEU A N 1
ATOM 753 C CA . LEU A 1 92 ? 8.247 3.960 -18.646 1.00 89.50 92 LEU A CA 1
ATOM 754 C C . LEU A 1 92 ? 8.194 4.316 -20.129 1.00 89.50 92 LEU A C 1
ATOM 756 O O . LEU A 1 92 ? 8.911 5.214 -20.584 1.00 89.50 92 LEU A O 1
ATOM 760 N N . TYR A 1 93 ? 7.310 3.659 -20.871 1.00 88.00 93 TYR A N 1
ATOM 761 C CA . TYR A 1 93 ? 7.197 3.798 -22.318 1.00 88.00 93 TYR A CA 1
ATOM 762 C C . TYR A 1 93 ? 5.773 4.182 -22.723 1.00 88.00 93 TYR A C 1
ATOM 764 O O . TYR A 1 93 ? 4.790 3.609 -22.251 1.00 88.00 93 TYR A O 1
ATOM 772 N N . GLY A 1 94 ? 5.666 5.154 -23.629 1.00 85.06 94 GLY A N 1
ATOM 773 C CA . GLY A 1 94 ? 4.458 5.379 -24.423 1.00 85.06 94 GLY A CA 1
ATOM 774 C C . GLY A 1 94 ? 4.481 4.531 -25.698 1.00 85.06 94 GLY A C 1
ATOM 775 O O . GLY A 1 94 ? 5.370 3.705 -25.881 1.00 85.06 94 GLY A O 1
ATOM 776 N N . GLU A 1 95 ? 3.544 4.767 -26.620 1.00 77.50 95 GLU A N 1
ATOM 777 C CA . GLU A 1 95 ? 3.401 3.941 -27.836 1.00 77.50 95 GLU A CA 1
ATOM 778 C C . GLU A 1 95 ? 4.675 3.822 -28.687 1.00 77.50 95 GLU A C 1
ATOM 780 O O . GLU A 1 95 ? 4.932 2.757 -29.233 1.00 77.50 95 GLU A O 1
ATOM 785 N N . ASN A 1 96 ? 5.476 4.888 -28.806 1.00 75.62 96 ASN A N 1
ATOM 786 C CA . ASN A 1 96 ? 6.669 4.906 -29.668 1.00 75.62 96 ASN A CA 1
ATOM 787 C C . ASN A 1 96 ? 7.862 5.671 -29.064 1.00 75.62 96 ASN A C 1
ATOM 789 O O . ASN A 1 96 ? 8.787 6.043 -29.783 1.00 75.62 96 ASN A O 1
ATOM 793 N N . GLN A 1 97 ? 7.836 5.967 -27.764 1.00 82.38 97 GLN A N 1
ATOM 794 C CA . GLN A 1 97 ? 8.904 6.722 -27.107 1.00 82.38 97 GLN A CA 1
ATOM 795 C C . GLN A 1 97 ? 9.037 6.342 -25.638 1.00 82.38 97 GLN A C 1
ATOM 797 O O . GLN A 1 97 ? 8.038 6.121 -24.949 1.00 82.38 97 GLN A O 1
ATOM 802 N N . GLN A 1 98 ? 10.275 6.317 -25.151 1.00 82.69 98 GLN A N 1
ATOM 803 C CA . GLN A 1 98 ? 10.546 6.262 -23.723 1.00 82.69 98 GLN A CA 1
ATOM 804 C C . GLN A 1 98 ? 10.151 7.604 -23.101 1.00 82.69 98 GLN A C 1
ATOM 806 O O . GLN A 1 98 ? 10.589 8.660 -23.551 1.00 82.69 98 GLN A O 1
ATOM 811 N N . LYS A 1 99 ? 9.276 7.549 -22.100 1.00 81.44 99 LYS A N 1
ATOM 812 C CA . LYS A 1 99 ? 8.716 8.717 -21.412 1.00 81.44 99 LYS A CA 1
ATOM 813 C C . LYS A 1 99 ? 9.497 9.048 -20.144 1.00 81.44 99 LYS A C 1
ATOM 815 O O . LYS A 1 99 ? 9.564 10.206 -19.754 1.00 81.44 99 LYS A O 1
ATOM 820 N N . PHE A 1 100 ? 10.086 8.038 -19.508 1.00 84.81 100 PHE A N 1
ATOM 821 C CA . PHE A 1 100 ? 10.814 8.193 -18.257 1.00 84.81 100 PHE A CA 1
AT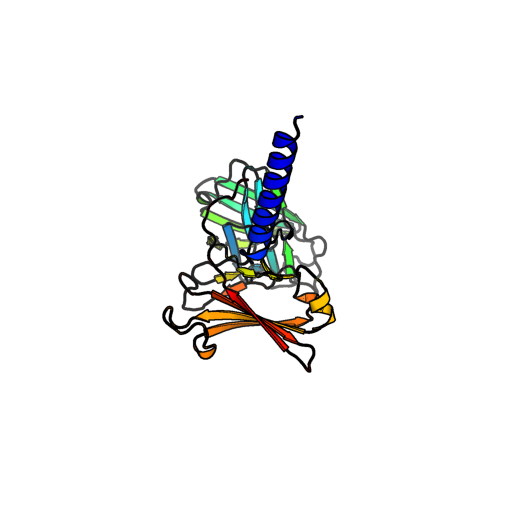OM 822 C C . PHE A 1 100 ? 11.932 7.163 -18.128 1.00 84.81 100 PHE A C 1
ATOM 824 O O . PHE A 1 100 ? 11.801 6.030 -18.599 1.00 84.81 100 PHE A O 1
ATOM 831 N N . ASP A 1 101 ? 13.000 7.560 -17.439 1.00 87.31 101 ASP A N 1
ATOM 832 C CA . ASP A 1 101 ? 14.029 6.647 -16.964 1.00 87.31 101 ASP A CA 1
ATOM 833 C C . ASP A 1 101 ? 14.511 7.035 -15.570 1.00 87.31 101 ASP A C 1
ATOM 835 O O . ASP A 1 101 ? 14.729 8.219 -15.253 1.00 87.31 101 ASP A O 1
ATOM 839 N N . TYR A 1 102 ? 14.728 6.025 -14.743 1.00 87.38 102 TYR A N 1
ATOM 840 C CA . TYR A 1 102 ? 15.378 6.176 -13.459 1.00 87.38 102 TYR A CA 1
ATOM 841 C C . TYR A 1 102 ? 16.327 5.024 -13.200 1.00 87.38 102 TYR A C 1
ATOM 843 O O . TYR A 1 102 ? 15.941 3.863 -13.239 1.00 87.38 102 TYR A O 1
ATOM 851 N N . GLU A 1 103 ? 17.564 5.386 -12.893 1.00 89.94 103 GLU A N 1
ATOM 852 C CA . GLU A 1 103 ? 18.641 4.459 -12.613 1.00 89.94 103 GLU A CA 1
ATOM 853 C C . GLU A 1 103 ? 19.158 4.709 -11.200 1.00 89.94 103 GLU A C 1
ATOM 855 O O . GLU A 1 103 ? 19.363 5.862 -10.804 1.00 89.94 103 GLU A O 1
ATOM 860 N N . PHE A 1 104 ? 19.369 3.632 -10.449 1.00 88.44 104 PHE A N 1
ATOM 861 C CA . PHE A 1 104 ? 20.005 3.677 -9.139 1.00 88.44 104 PHE A CA 1
ATOM 862 C C . PHE A 1 104 ? 20.811 2.407 -8.874 1.00 88.44 104 PHE A C 1
ATOM 864 O O . PHE A 1 104 ? 20.530 1.337 -9.414 1.00 88.44 104 PHE A O 1
ATOM 871 N N . VAL A 1 105 ? 21.827 2.535 -8.025 1.00 88.25 105 VAL A N 1
ATOM 872 C CA . VAL A 1 105 ? 22.699 1.431 -7.619 1.00 88.25 105 VAL A CA 1
ATOM 873 C C . VAL A 1 105 ? 22.203 0.867 -6.292 1.00 88.25 105 VAL A C 1
ATOM 875 O O . VAL A 1 105 ? 21.856 1.620 -5.383 1.00 88.25 105 VAL A O 1
ATOM 878 N N . VAL A 1 106 ? 22.179 -0.458 -6.162 1.00 84.62 106 VAL A N 1
ATOM 879 C CA . VAL A 1 106 ? 21.823 -1.133 -4.905 1.00 84.62 106 VAL A CA 1
ATOM 880 C C . VAL A 1 106 ? 23.090 -1.312 -4.067 1.00 84.62 106 VAL A C 1
ATOM 882 O O . VAL A 1 106 ? 23.671 -2.391 -4.038 1.00 84.62 106 VAL A O 1
ATOM 885 N N . GLU A 1 107 ? 23.558 -0.235 -3.430 1.00 76.56 107 GLU A N 1
ATOM 886 C CA . GLU A 1 107 ? 24.881 -0.183 -2.776 1.00 76.56 107 GLU A CA 1
ATOM 887 C C . GLU A 1 107 ? 25.095 -1.264 -1.698 1.00 76.56 107 GLU A C 1
ATOM 889 O O . GLU A 1 107 ? 26.196 -1.797 -1.576 1.00 76.56 107 GLU A O 1
ATOM 894 N N . GLU A 1 108 ? 24.045 -1.645 -0.965 1.00 74.62 108 GLU A N 1
ATOM 895 C CA . GLU A 1 108 ? 24.084 -2.678 0.085 1.00 74.62 108 GLU A CA 1
ATOM 896 C C . GLU A 1 108 ? 23.649 -4.061 -0.431 1.00 74.62 108 GLU A C 1
ATOM 898 O O . GLU A 1 108 ? 22.973 -4.814 0.268 1.00 74.62 108 GLU A O 1
ATOM 903 N N . TYR A 1 109 ? 23.989 -4.409 -1.678 1.00 73.44 109 TYR A N 1
ATOM 904 C CA . TYR A 1 109 ? 23.662 -5.728 -2.221 1.00 73.44 109 TYR A CA 1
ATOM 905 C C . TYR A 1 109 ? 24.478 -6.831 -1.532 1.00 73.44 109 TYR A C 1
ATOM 907 O O . TYR A 1 109 ? 25.675 -7.006 -1.779 1.00 73.44 109 TYR A O 1
ATOM 915 N N . HIS A 1 110 ? 23.813 -7.593 -0.669 1.00 66.50 110 HIS A N 1
ATOM 916 C CA . HIS A 1 110 ? 24.393 -8.665 0.128 1.00 66.50 110 HIS A CA 1
ATOM 917 C C . HIS A 1 110 ? 23.715 -10.003 -0.178 1.00 66.50 110 HIS A C 1
ATOM 919 O O . HIS A 1 110 ? 22.511 -10.081 -0.403 1.00 66.50 110 HIS A O 1
ATOM 925 N N . SER A 1 111 ? 24.485 -11.092 -0.174 1.00 63.59 111 SER A N 1
ATOM 926 C CA . SER A 1 111 ? 23.984 -12.432 -0.517 1.00 63.59 111 SER A CA 1
ATOM 927 C C . SER A 1 111 ? 22.986 -13.011 0.493 1.00 63.59 111 SER A C 1
ATOM 929 O O . SER A 1 111 ? 22.285 -13.970 0.178 1.00 63.59 111 SER A O 1
ATOM 931 N N . ASP A 1 112 ? 22.919 -12.451 1.700 1.00 68.19 112 ASP A N 1
ATOM 932 C CA . ASP A 1 112 ? 21.982 -12.821 2.761 1.00 68.19 112 ASP A CA 1
ATOM 933 C C . ASP A 1 112 ? 20.664 -12.030 2.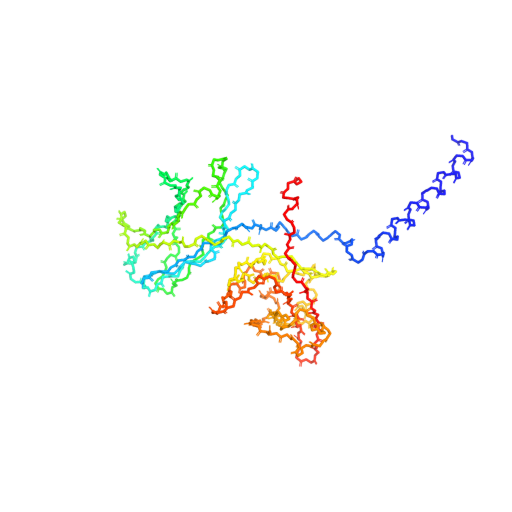711 1.00 68.19 112 ASP A C 1
ATOM 935 O O . ASP A 1 112 ? 19.685 -12.431 3.345 1.00 68.19 112 ASP A O 1
ATOM 939 N N . THR A 1 113 ? 20.612 -10.951 1.924 1.00 73.06 113 THR A N 1
ATOM 940 C CA . THR A 1 113 ? 19.440 -10.089 1.777 1.00 73.06 113 THR A CA 1
ATOM 941 C C . THR A 1 113 ? 18.953 -10.124 0.338 1.00 73.06 113 THR A C 1
ATOM 943 O O . THR A 1 113 ? 19.646 -9.756 -0.600 1.00 73.06 113 THR A O 1
ATOM 946 N N . LEU A 1 114 ? 17.721 -10.582 0.141 1.00 81.06 114 LEU A N 1
ATOM 947 C CA . LEU A 1 114 ? 17.112 -10.675 -1.188 1.00 81.06 114 LEU A CA 1
ATOM 948 C C . LEU A 1 114 ? 16.054 -9.602 -1.435 1.00 81.06 114 LEU A C 1
ATOM 950 O O . LEU A 1 114 ? 15.464 -9.575 -2.508 1.00 81.06 114 LEU A O 1
ATOM 954 N N . ILE A 1 115 ? 15.788 -8.743 -0.453 1.00 85.56 115 ILE A N 1
ATOM 955 C CA . ILE A 1 115 ? 14.721 -7.745 -0.499 1.00 85.56 115 ILE A CA 1
ATOM 956 C C . ILE A 1 115 ? 15.352 -6.366 -0.371 1.00 85.56 115 ILE A C 1
ATOM 958 O O . ILE A 1 115 ? 15.973 -6.067 0.644 1.00 85.56 115 ILE A O 1
ATOM 962 N N . TYR A 1 116 ? 15.148 -5.533 -1.384 1.00 83.75 116 TYR A N 1
ATOM 963 C CA . TYR A 1 116 ? 15.710 -4.191 -1.473 1.00 83.75 116 TYR A CA 1
ATOM 964 C C . TYR A 1 116 ? 14.606 -3.168 -1.692 1.00 83.75 116 TYR A C 1
ATOM 966 O O . TYR A 1 116 ? 13.674 -3.409 -2.463 1.00 83.75 116 TYR A O 1
ATOM 974 N N . SER A 1 117 ? 14.723 -2.024 -1.025 1.00 81.31 117 SER A N 1
ATOM 975 C CA . SER A 1 117 ? 13.779 -0.920 -1.175 1.00 81.31 117 SER A CA 1
ATOM 976 C C . SER A 1 117 ? 14.231 0.032 -2.275 1.00 81.31 117 SER A C 1
ATOM 978 O O . SER A 1 117 ? 15.394 0.429 -2.333 1.00 81.31 117 SER A O 1
ATOM 980 N N . ILE A 1 118 ? 13.291 0.430 -3.123 1.00 81.44 118 ILE A N 1
ATOM 981 C CA . ILE A 1 118 ? 13.448 1.565 -4.026 1.00 81.44 118 ILE A CA 1
ATOM 982 C C . ILE A 1 118 ? 13.170 2.816 -3.203 1.00 81.44 118 ILE A C 1
ATOM 984 O O . ILE A 1 118 ? 12.104 2.923 -2.598 1.00 81.44 118 ILE A O 1
ATOM 988 N N . GLN A 1 119 ? 14.135 3.729 -3.146 1.00 75.81 119 GLN A N 1
ATOM 989 C CA . GLN A 1 119 ? 13.945 5.006 -2.465 1.00 75.81 119 GLN A CA 1
ATOM 990 C C . GLN A 1 119 ? 13.014 5.903 -3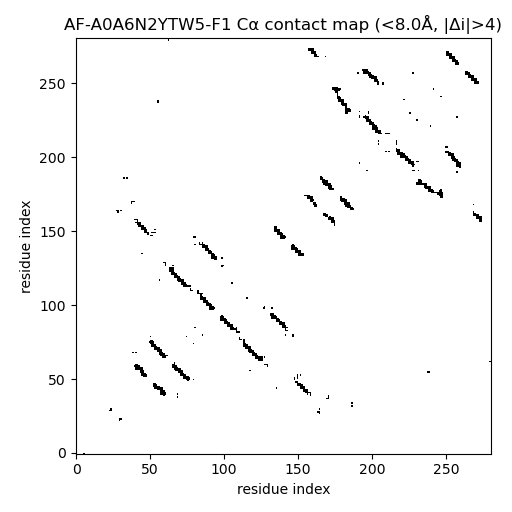.275 1.00 75.81 119 GLN A C 1
ATOM 992 O O . GLN A 1 119 ? 13.030 5.875 -4.508 1.00 75.81 119 GLN A O 1
ATOM 997 N N . SER A 1 120 ? 12.225 6.714 -2.573 1.00 76.81 120 SER A N 1
ATOM 998 C CA . SER A 1 120 ? 11.354 7.676 -3.228 1.00 76.81 120 SER A CA 1
ATOM 999 C C . SER A 1 120 ? 12.172 8.721 -3.983 1.00 76.81 120 SER A C 1
ATOM 1001 O O . SER A 1 120 ? 13.194 9.222 -3.506 1.00 76.81 120 SER A O 1
ATOM 1003 N N . ILE A 1 121 ? 11.714 9.063 -5.184 1.00 81.25 121 ILE A N 1
ATOM 1004 C CA . ILE A 1 121 ? 12.313 10.117 -5.989 1.00 81.25 121 ILE A CA 1
ATOM 1005 C C . ILE A 1 121 ? 11.266 11.046 -6.568 1.00 81.25 121 ILE A C 1
ATOM 1007 O O . ILE A 1 121 ? 10.180 10.636 -6.964 1.00 81.25 121 ILE A O 1
ATOM 1011 N N . SER A 1 122 ? 11.666 12.304 -6.706 1.00 79.44 122 SER A N 1
ATOM 1012 C CA . SER A 1 122 ? 10.932 13.304 -7.463 1.00 79.44 122 SER A CA 1
ATOM 1013 C C . SER A 1 122 ? 11.823 13.851 -8.566 1.00 79.44 122 SER A C 1
ATOM 1015 O O . SER A 1 122 ? 12.946 14.299 -8.314 1.00 79.44 122 SER A O 1
ATOM 1017 N N . LYS A 1 123 ? 11.331 13.833 -9.803 1.00 75.50 123 LYS A N 1
ATOM 1018 C CA . LYS A 1 123 ? 11.979 14.492 -10.938 1.00 75.50 123 LYS A CA 1
ATOM 1019 C C . LYS A 1 123 ? 11.025 15.527 -11.511 1.00 75.50 123 LYS A C 1
ATOM 1021 O O . LYS A 1 123 ? 9.906 15.201 -11.894 1.00 75.50 123 LYS A O 1
ATOM 1026 N N . LYS A 1 124 ? 11.491 16.774 -11.640 1.00 73.88 124 LYS A N 1
ATOM 1027 C CA . LYS A 1 124 ? 10.769 17.809 -12.394 1.00 73.88 124 LYS A CA 1
ATOM 1028 C C . LYS A 1 124 ? 10.649 17.355 -13.841 1.00 73.88 124 LYS A C 1
ATOM 1030 O O . LYS A 1 124 ? 11.641 17.356 -14.567 1.00 73.88 124 LYS A O 1
ATOM 1035 N N . TYR A 1 125 ? 9.453 16.951 -14.235 1.00 67.88 125 TYR A N 1
ATOM 1036 C CA . TYR A 1 125 ? 9.213 16.338 -15.529 1.00 67.88 125 TYR A CA 1
ATOM 1037 C C . TYR A 1 125 ? 7.805 16.712 -15.986 1.00 67.88 125 TYR A C 1
ATOM 1039 O O . TYR A 1 125 ? 6.822 16.092 -15.606 1.00 67.88 125 TYR A O 1
ATOM 1047 N N . LYS A 1 126 ? 7.712 17.795 -16.765 1.00 62.16 126 LYS A N 1
ATOM 1048 C CA . LYS A 1 126 ? 6.436 18.400 -17.191 1.00 62.16 126 LYS A CA 1
ATOM 1049 C C . LYS A 1 126 ? 5.779 17.701 -18.386 1.00 62.16 126 LYS A C 1
ATOM 1051 O O . LYS A 1 126 ? 4.700 18.106 -18.793 1.00 62.16 126 LYS A O 1
ATOM 1056 N N . GLU A 1 127 ? 6.452 16.713 -18.971 1.00 62.50 127 GLU A N 1
ATOM 1057 C CA . GLU A 1 127 ? 6.076 16.098 -20.254 1.00 62.50 127 GLU A CA 1
ATOM 1058 C C . GLU A 1 127 ? 5.595 14.644 -20.118 1.00 62.50 127 GLU A C 1
ATOM 1060 O O . GLU A 1 127 ? 5.268 14.006 -21.121 1.00 62.50 127 GLU A O 1
ATOM 1065 N N . ILE A 1 128 ? 5.550 14.105 -18.895 1.00 67.00 128 ILE A N 1
ATOM 1066 C CA . ILE A 1 128 ? 4.936 12.799 -18.646 1.00 67.00 128 ILE A CA 1
ATOM 1067 C C . ILE A 1 128 ? 3.472 13.036 -18.324 1.00 67.00 128 ILE A C 1
ATOM 1069 O O . ILE A 1 128 ? 3.139 13.543 -17.259 1.00 67.00 128 ILE A O 1
ATOM 1073 N N . ASP A 1 129 ? 2.621 12.638 -19.255 1.00 72.00 129 ASP A N 1
ATOM 1074 C CA . ASP A 1 129 ? 1.255 12.256 -18.946 1.00 72.00 129 ASP A CA 1
ATOM 1075 C C . ASP A 1 129 ? 1.270 10.756 -18.614 1.00 72.00 129 ASP A C 1
ATOM 1077 O O . ASP A 1 129 ? 1.796 9.956 -19.395 1.00 72.00 129 ASP A O 1
ATOM 1081 N N . LEU A 1 130 ? 0.775 10.371 -17.435 1.00 71.88 130 LEU A N 1
ATOM 1082 C CA . LEU A 1 130 ? 0.744 8.961 -17.041 1.00 71.88 130 LEU A CA 1
ATOM 1083 C C . LEU A 1 130 ? -0.298 8.167 -17.836 1.00 71.88 130 LEU A C 1
ATOM 1085 O O . LEU A 1 130 ? -0.100 6.971 -18.047 1.00 71.88 130 LEU A O 1
ATOM 1089 N N . ASP A 1 131 ? -1.325 8.827 -18.372 1.00 75.12 131 ASP A N 1
ATOM 1090 C CA . ASP A 1 131 ? -2.349 8.194 -19.212 1.00 75.12 131 ASP A CA 1
ATOM 1091 C C . ASP A 1 131 ? -1.778 7.766 -20.587 1.00 75.12 131 ASP A C 1
ATOM 1093 O O . 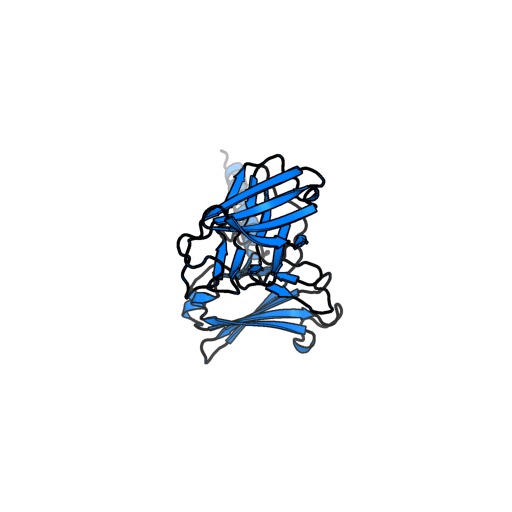ASP A 1 131 ? -2.257 6.827 -21.248 1.00 75.12 131 ASP A O 1
ATOM 1097 N N . ASP A 1 132 ? -0.686 8.414 -21.003 1.00 79.88 132 ASP A N 1
ATOM 1098 C CA . ASP A 1 132 ? 0.085 8.082 -22.203 1.00 79.88 132 ASP A CA 1
ATOM 1099 C C . ASP A 1 132 ? 1.035 6.892 -22.007 1.00 79.88 132 ASP A C 1
ATOM 1101 O O . ASP A 1 132 ? 1.554 6.355 -22.994 1.00 79.88 132 ASP A O 1
ATOM 1105 N N . VAL A 1 133 ? 1.305 6.479 -20.764 1.00 84.12 133 VAL A N 1
ATOM 1106 C CA . VAL A 1 133 ? 2.209 5.360 -20.484 1.00 84.12 133 VAL A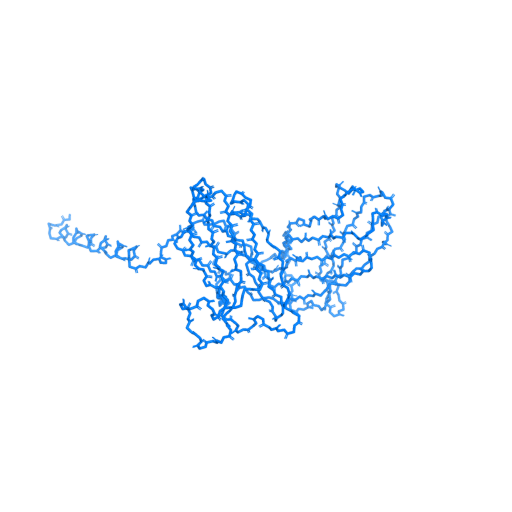 CA 1
ATOM 1107 C C . VAL A 1 133 ? 1.485 4.048 -20.783 1.00 84.12 133 VAL A C 1
ATOM 1109 O O . VAL A 1 133 ? 0.435 3.741 -20.224 1.00 84.12 133 VAL A O 1
ATOM 1112 N N . LYS A 1 134 ? 2.049 3.252 -21.695 1.00 86.31 134 LYS A N 1
ATOM 1113 C CA . LYS A 1 134 ? 1.473 1.975 -22.146 1.00 86.31 134 LYS A CA 1
ATOM 1114 C C . LYS A 1 134 ? 2.174 0.765 -21.551 1.00 86.31 134 LYS A C 1
ATOM 1116 O O . LYS A 1 134 ? 1.536 -0.266 -21.352 1.00 86.31 134 LYS A O 1
ATOM 1121 N N . SER A 1 135 ? 3.463 0.881 -21.259 1.00 90.25 135 SER A N 1
ATOM 1122 C CA . SER A 1 135 ? 4.231 -0.184 -20.625 1.00 90.25 135 SER A CA 1
ATOM 1123 C C . SER A 1 135 ? 5.306 0.378 -19.707 1.00 90.25 135 SER A C 1
ATOM 1125 O O . SER A 1 135 ? 5.719 1.535 -19.810 1.00 90.25 135 SER A O 1
ATOM 1127 N N . ALA A 1 136 ? 5.744 -0.461 -18.779 1.00 92.94 136 ALA A N 1
ATOM 1128 C CA . ALA A 1 136 ? 6.822 -0.171 -17.858 1.00 92.94 136 ALA A CA 1
ATOM 1129 C C . ALA A 1 136 ? 7.685 -1.421 -17.710 1.00 92.94 136 ALA A C 1
ATOM 1131 O O . ALA A 1 136 ? 7.160 -2.535 -17.756 1.00 92.94 136 ALA A O 1
ATOM 1132 N N . SER A 1 137 ? 8.986 -1.249 -17.512 1.00 94.62 137 SER A N 1
ATOM 1133 C CA . SER A 1 137 ? 9.884 -2.360 -17.204 1.00 94.62 137 SER A CA 1
ATOM 1134 C C . SER A 1 137 ? 10.906 -1.973 -16.144 1.00 94.62 137 SER A C 1
ATOM 1136 O O . SER A 1 137 ? 11.240 -0.800 -15.965 1.00 94.62 137 SER A O 1
ATOM 1138 N N . LEU A 1 138 ? 11.383 -2.982 -15.418 1.00 94.69 138 LEU A N 1
ATOM 1139 C CA . LEU A 1 138 ? 12.517 -2.870 -14.513 1.00 94.69 138 LEU A CA 1
ATOM 1140 C C . LEU A 1 138 ? 13.619 -3.811 -14.985 1.00 94.69 138 LEU A C 1
ATOM 1142 O O . LEU A 1 138 ? 13.417 -5.023 -15.072 1.00 94.69 138 LEU A O 1
ATOM 1146 N N . THR A 1 139 ? 14.781 -3.246 -15.281 1.00 94.56 139 THR A N 1
ATOM 1147 C CA . THR A 1 139 ? 15.971 -3.964 -15.731 1.00 94.56 139 THR A CA 1
ATOM 1148 C C . THR A 1 139 ? 17.015 -3.989 -14.621 1.00 94.56 139 THR A C 1
ATOM 1150 O O . THR A 1 139 ? 17.267 -2.977 -13.971 1.00 94.56 139 THR A O 1
ATOM 1153 N N . ILE A 1 140 ? 17.631 -5.153 -14.420 1.00 93.06 140 ILE A N 1
ATOM 1154 C CA . ILE A 1 140 ? 18.806 -5.323 -13.565 1.00 93.06 140 ILE A CA 1
ATOM 1155 C C . ILE A 1 140 ? 20.032 -5.483 -14.452 1.00 93.06 140 ILE A C 1
ATOM 1157 O O . ILE A 1 140 ? 20.080 -6.377 -15.304 1.00 93.06 140 ILE A O 1
ATOM 1161 N N . GLU A 1 141 ? 21.036 -4.651 -14.214 1.00 94.19 141 GLU A N 1
ATOM 1162 C CA . GLU A 1 141 ? 22.341 -4.716 -14.859 1.00 94.19 141 GLU A CA 1
ATOM 1163 C C . GLU A 1 141 ? 23.437 -4.896 -13.809 1.00 94.19 141 GLU A C 1
ATOM 1165 O O . GLU A 1 141 ? 23.345 -4.373 -12.704 1.00 94.19 141 GLU A O 1
ATOM 1170 N N . ALA A 1 142 ? 24.494 -5.630 -14.141 1.00 92.00 142 ALA A N 1
ATOM 1171 C CA . ALA A 1 142 ? 25.735 -5.609 -13.374 1.00 92.00 142 ALA A CA 1
ATOM 1172 C C . ALA A 1 142 ? 26.913 -5.806 -14.326 1.00 92.00 142 ALA A C 1
ATOM 1174 O O . ALA A 1 142 ? 26.796 -6.543 -15.306 1.00 92.00 142 ALA A O 1
ATOM 1175 N N . ASN A 1 143 ? 28.048 -5.163 -14.042 1.00 89.00 143 ASN A N 1
ATOM 1176 C CA . ASN A 1 143 ? 29.225 -5.175 -14.922 1.00 89.00 143 ASN A CA 1
ATOM 1177 C C . ASN A 1 143 ? 28.880 -4.798 -16.380 1.00 89.00 143 ASN A C 1
ATOM 1179 O O . ASN A 1 143 ? 29.329 -5.461 -17.314 1.00 89.00 143 ASN A O 1
ATOM 1183 N N . ASP A 1 144 ? 28.021 -3.788 -16.558 1.00 85.69 144 ASP A N 1
ATOM 1184 C CA . ASP A 1 144 ? 27.525 -3.307 -17.858 1.00 85.69 144 ASP A CA 1
ATOM 1185 C C . ASP A 1 144 ? 26.793 -4.369 -18.705 1.00 85.69 144 ASP A C 1
ATOM 1187 O O . ASP A 1 144 ? 26.631 -4.223 -19.919 1.00 85.69 144 ASP A O 1
ATOM 1191 N N . GLN A 1 145 ? 26.334 -5.457 -18.076 1.00 91.25 145 GLN A N 1
ATOM 1192 C CA . GLN A 1 145 ? 25.539 -6.502 -18.710 1.00 91.25 145 GLN A CA 1
ATOM 1193 C C . GLN A 1 145 ? 24.137 -6.554 -18.119 1.00 91.25 145 GLN A C 1
ATOM 1195 O O . GLN A 1 145 ? 23.953 -6.605 -16.904 1.00 91.25 145 GLN A O 1
ATOM 1200 N N . LYS A 1 146 ? 23.140 -6.617 -19.003 1.00 94.50 146 LYS A N 1
ATOM 1201 C CA . LYS A 1 146 ? 21.748 -6.873 -18.638 1.00 94.50 146 LYS A CA 1
ATOM 1202 C C . LYS A 1 146 ? 21.581 -8.310 -18.156 1.00 94.50 146 LYS A C 1
ATOM 1204 O O . LYS A 1 146 ? 21.791 -9.252 -18.917 1.00 94.50 146 LYS A O 1
ATOM 1209 N N . LEU A 1 147 ? 21.178 -8.459 -16.899 1.00 93.31 147 LEU A N 1
ATOM 1210 C CA . LEU A 1 147 ? 21.004 -9.748 -16.230 1.00 93.31 147 LEU A CA 1
ATOM 1211 C C . LEU A 1 147 ? 19.549 -10.210 -16.234 1.00 93.31 147 LEU A C 1
ATOM 1213 O O . LEU A 1 147 ? 19.277 -11.405 -16.333 1.00 93.31 147 LEU A O 1
ATOM 1217 N N . SER A 1 148 ? 18.615 -9.269 -16.106 1.00 93.69 148 SER A N 1
ATOM 1218 C CA . SER A 1 148 ? 17.187 -9.568 -16.063 1.00 93.69 148 SER A CA 1
ATOM 1219 C C . SER A 1 148 ? 16.354 -8.351 -16.443 1.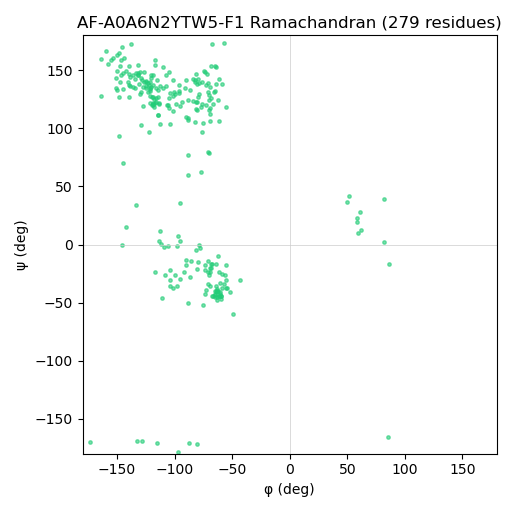00 93.69 148 SER A C 1
ATOM 1221 O O . SER A 1 148 ? 16.786 -7.213 -16.265 1.00 93.69 148 SER A O 1
ATOM 1223 N N . GLU A 1 149 ? 15.146 -8.598 -16.933 1.00 95.25 149 GLU A N 1
ATOM 1224 C CA . GLU A 1 149 ? 14.120 -7.585 -17.168 1.00 95.25 149 GLU A CA 1
ATOM 1225 C C . GLU A 1 149 ? 12.763 -8.135 -16.753 1.00 95.25 149 GLU A C 1
ATOM 1227 O O . GLU A 1 149 ? 12.436 -9.301 -17.002 1.00 95.25 149 GLU A O 1
ATOM 1232 N N . VAL A 1 150 ? 11.991 -7.289 -16.086 1.00 95.62 150 VAL A N 1
ATOM 1233 C CA . VAL A 1 150 ? 10.641 -7.584 -15.626 1.00 95.62 150 VAL A CA 1
ATOM 1234 C C . VAL A 1 150 ? 9.701 -6.570 -16.250 1.00 95.62 150 VAL A C 1
ATOM 1236 O O . VAL A 1 150 ? 9.841 -5.372 -16.005 1.00 95.62 150 VAL A O 1
ATOM 1239 N N . ASP A 1 151 ? 8.709 -7.056 -16.990 1.00 94.88 151 ASP A N 1
ATOM 1240 C CA . ASP A 1 151 ? 7.577 -6.234 -17.402 1.00 94.88 151 ASP A CA 1
ATOM 1241 C C . ASP A 1 151 ? 6.735 -5.881 -16.173 1.00 94.88 151 ASP A C 1
ATOM 1243 O O . ASP A 1 151 ? 6.304 -6.750 -15.405 1.00 94.88 151 ASP A O 1
ATOM 1247 N N . LEU A 1 152 ? 6.496 -4.589 -15.977 1.00 93.31 152 LEU A N 1
ATOM 1248 C CA . LEU A 1 152 ? 5.706 -4.073 -14.874 1.00 93.31 152 LEU A CA 1
ATOM 1249 C C . LEU A 1 152 ? 4.288 -3.771 -15.348 1.00 93.31 152 LEU A C 1
ATOM 1251 O O . LEU A 1 152 ? 4.044 -2.924 -16.208 1.00 93.31 152 LEU A O 1
ATOM 1255 N N . LYS A 1 153 ? 3.321 -4.430 -14.716 1.00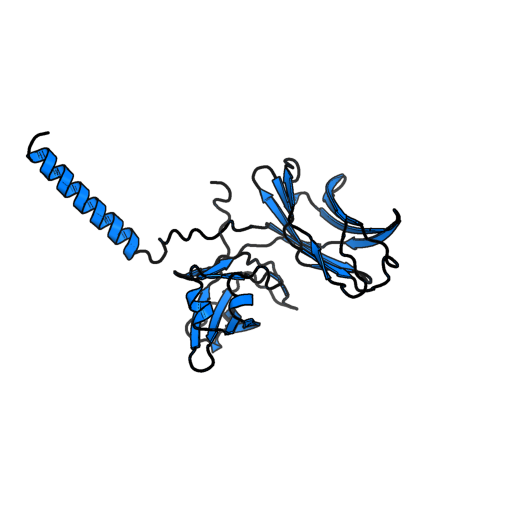 91.25 153 LYS A N 1
ATOM 1256 C CA . LYS A 1 153 ? 1.910 -4.094 -14.830 1.00 91.25 153 LYS A CA 1
ATOM 1257 C C . LYS A 1 153 ? 1.648 -2.772 -14.119 1.00 91.25 153 LYS A C 1
ATOM 1259 O O . LYS A 1 153 ? 1.733 -2.696 -12.893 1.00 91.25 153 LYS A O 1
ATOM 1264 N N . ILE A 1 154 ? 1.246 -1.776 -14.896 1.00 88.38 154 ILE A N 1
ATOM 1265 C CA . ILE A 1 154 ? 0.771 -0.481 -14.417 1.00 88.38 154 ILE A CA 1
ATOM 1266 C C . ILE A 1 154 ? -0.692 -0.647 -14.006 1.00 88.38 154 ILE A C 1
ATOM 1268 O O . ILE A 1 154 ? -1.543 -1.003 -14.822 1.00 88.38 154 ILE A O 1
ATOM 1272 N N . THR A 1 155 ? -0.981 -0.464 -12.722 1.00 87.81 155 THR A N 1
ATOM 1273 C CA . THR A 1 155 ? -2.329 -0.620 -12.171 1.00 87.81 155 THR A CA 1
ATOM 1274 C C . THR A 1 155 ? -2.815 0.738 -11.670 1.00 87.81 155 THR A C 1
ATOM 1276 O O . THR A 1 155 ? -2.264 1.209 -10.676 1.00 87.81 155 THR A O 1
ATOM 1279 N N . PRO A 1 156 ? -3.818 1.358 -12.317 1.00 87.75 156 PRO A N 1
ATOM 1280 C CA . PRO A 1 156 ? -4.461 2.556 -11.789 1.00 87.75 156 PRO A CA 1
ATOM 1281 C C . PRO A 1 156 ? -5.110 2.252 -10.442 1.00 87.75 156 PRO A C 1
ATOM 1283 O O . PRO A 1 156 ? -5.669 1.160 -10.255 1.00 87.75 156 PRO A O 1
ATOM 1286 N N . VAL A 1 157 ? -5.051 3.208 -9.522 1.00 89.31 157 VAL A N 1
ATOM 1287 C CA . VAL A 1 157 ? -5.637 3.068 -8.191 1.00 89.31 157 VAL A CA 1
ATOM 1288 C C . VAL A 1 157 ? -6.505 4.264 -7.818 1.00 89.31 157 VAL A C 1
ATOM 1290 O O . VAL A 1 157 ? -6.260 5.396 -8.211 1.00 89.31 157 VAL A O 1
ATOM 1293 N N . GLU A 1 158 ? -7.531 3.988 -7.028 1.00 89.75 158 GLU A N 1
ATOM 1294 C CA . GLU A 1 158 ? -8.364 4.969 -6.352 1.00 89.75 158 GLU A CA 1
ATOM 1295 C C . GLU A 1 158 ? -7.891 5.080 -4.904 1.00 89.75 158 GLU A C 1
ATOM 1297 O O . GLU A 1 158 ? -7.717 4.074 -4.209 1.00 89.75 158 GLU A O 1
ATOM 1302 N N . GLN A 1 159 ? -7.657 6.301 -4.444 1.00 88.06 159 GLN A N 1
ATOM 1303 C CA . GLN A 1 159 ? -7.170 6.530 -3.091 1.00 88.06 159 GLN A CA 1
ATOM 1304 C C . GLN A 1 159 ? -8.292 6.437 -2.079 1.00 88.06 159 GLN A C 1
ATOM 1306 O O . GLN A 1 159 ? -9.411 6.894 -2.316 1.00 88.06 159 GLN A O 1
ATOM 1311 N N . LEU A 1 160 ? -7.948 5.874 -0.929 1.00 90.19 160 LEU A N 1
ATOM 1312 C CA . LEU A 1 160 ? -8.845 5.753 0.197 1.00 90.19 160 LEU A CA 1
ATOM 1313 C C . LEU A 1 160 ? -8.390 6.674 1.317 1.00 90.19 160 LEU A C 1
ATOM 1315 O O . LEU A 1 160 ? -7.216 6.697 1.688 1.00 90.19 160 LEU A O 1
ATOM 1319 N N . GLU A 1 161 ? -9.348 7.378 1.896 1.00 86.88 161 GLU A N 1
ATOM 1320 C CA . GLU A 1 161 ? -9.162 8.153 3.111 1.00 86.88 161 GLU A CA 1
ATOM 1321 C C . GLU A 1 161 ? -10.071 7.624 4.216 1.00 86.88 161 GLU A C 1
ATOM 1323 O O . GLU A 1 161 ? -11.182 7.146 3.976 1.00 86.88 161 GLU A O 1
ATOM 1328 N N . GLY A 1 162 ? -9.577 7.694 5.445 1.00 89.62 162 GLY A N 1
ATOM 1329 C CA . GLY A 1 162 ? -10.342 7.342 6.625 1.00 89.62 162 GLY A CA 1
ATOM 1330 C C . GLY A 1 162 ? -9.660 7.883 7.865 1.00 89.62 162 GLY A C 1
ATOM 1331 O O . GLY A 1 162 ? -8.468 7.657 8.085 1.00 89.62 162 GLY A O 1
ATOM 1332 N N . SER A 1 163 ? -10.408 8.601 8.687 1.00 90.69 163 SER A N 1
ATOM 1333 C CA . SER A 1 163 ? -9.910 9.156 9.936 1.00 90.69 163 SER A CA 1
ATOM 1334 C C . SER A 1 163 ? -11.010 9.231 10.980 1.00 90.69 163 SER A C 1
ATOM 1336 O O . SER A 1 163 ? -12.200 9.107 10.697 1.00 90.69 163 SER A O 1
ATOM 1338 N N . ASN A 1 164 ? -10.579 9.429 12.214 1.00 87.50 164 ASN A N 1
ATOM 1339 C CA . ASN A 1 164 ? -11.395 9.942 13.291 1.00 87.50 164 ASN A CA 1
ATOM 1340 C C . ASN A 1 164 ? -10.608 11.053 14.008 1.00 87.50 164 ASN A C 1
ATOM 1342 O O . ASN A 1 164 ? -9.557 11.507 13.546 1.00 87.50 164 ASN A O 1
ATOM 1346 N N . LYS A 1 165 ? -11.107 11.479 15.168 1.00 82.56 165 LYS A N 1
ATOM 1347 C CA . LYS A 1 165 ? -10.514 12.559 15.961 1.00 82.56 165 LYS A CA 1
ATOM 1348 C C . LYS A 1 165 ? -9.038 12.353 16.335 1.00 82.56 165 LYS A C 1
ATOM 1350 O O . LYS A 1 165 ? -8.308 13.333 16.480 1.00 82.56 165 LYS A O 1
ATOM 1355 N N . GLU A 1 166 ? -8.591 11.113 16.510 1.00 86.75 166 GLU A N 1
ATOM 1356 C CA . GLU A 1 166 ? -7.256 10.792 17.040 1.00 86.75 166 GLU A CA 1
ATOM 1357 C C . GLU A 1 166 ? -6.368 10.033 16.044 1.00 86.75 166 GLU A C 1
ATOM 1359 O O . GLU A 1 166 ? -5.136 10.101 16.129 1.00 86.75 166 GLU A O 1
ATOM 1364 N N . TYR A 1 167 ? -6.984 9.343 15.084 1.00 91.00 167 TYR A N 1
ATOM 1365 C CA . TYR A 1 167 ? -6.333 8.374 14.213 1.00 91.00 167 TYR A CA 1
ATOM 1366 C C . TYR A 1 167 ? -6.674 8.605 12.747 1.00 91.00 167 TYR A C 1
ATOM 1368 O O . TYR A 1 167 ? -7.804 8.947 12.401 1.00 91.00 167 TYR A O 1
ATOM 1376 N N . ARG A 1 168 ? -5.708 8.326 11.873 1.00 91.31 168 ARG A N 1
ATOM 1377 C CA . ARG A 1 168 ? -5.872 8.389 10.419 1.00 91.31 168 ARG A CA 1
ATOM 1378 C C . ARG A 1 168 ? -5.267 7.162 9.757 1.00 91.31 168 ARG A C 1
ATOM 1380 O O . ARG A 1 168 ? -4.224 6.681 10.190 1.00 91.31 168 ARG A O 1
ATOM 1387 N N . ILE A 1 169 ? -5.915 6.669 8.711 1.00 91.38 169 ILE A N 1
ATOM 1388 C CA . ILE A 1 169 ? -5.344 5.702 7.780 1.00 91.38 169 ILE A CA 1
ATOM 1389 C C . ILE A 1 169 ? -4.780 6.480 6.588 1.00 91.38 169 ILE A C 1
ATOM 1391 O O . ILE A 1 169 ? -5.515 7.184 5.902 1.00 91.38 169 ILE A O 1
ATOM 1395 N N . GLU A 1 170 ? -3.473 6.372 6.360 1.00 87.25 170 GLU A N 1
ATOM 1396 C CA . GLU A 1 170 ? -2.760 7.062 5.276 1.00 87.25 170 GLU A CA 1
ATOM 1397 C C . GLU A 1 170 ? -2.287 6.097 4.194 1.00 87.25 170 GLU A C 1
ATOM 1399 O O . GLU A 1 170 ? -1.993 4.937 4.477 1.00 87.25 170 GLU A O 1
ATOM 1404 N N . ASN A 1 171 ? -2.145 6.593 2.963 1.00 82.75 171 ASN A N 1
ATOM 1405 C CA . ASN A 1 171 ? -1.589 5.862 1.818 1.00 82.75 171 ASN A CA 1
ATOM 1406 C C . ASN A 1 171 ? -2.348 4.567 1.467 1.00 82.75 171 ASN A C 1
ATOM 1408 O O . ASN A 1 171 ? -1.783 3.674 0.833 1.00 82.75 171 ASN A O 1
ATOM 1412 N N . ALA A 1 172 ? -3.621 4.453 1.864 1.00 90.06 172 ALA A N 1
ATOM 1413 C CA . ALA A 1 172 ? -4.501 3.382 1.413 1.00 90.06 172 ALA A CA 1
ATOM 1414 C C . ALA A 1 172 ? -4.979 3.655 -0.017 1.00 90.06 172 ALA A C 1
ATOM 1416 O O . ALA A 1 172 ? -5.326 4.782 -0.369 1.00 90.06 172 ALA A O 1
ATOM 1417 N N . SER A 1 173 ? -5.046 2.613 -0.836 1.00 90.94 173 SER A N 1
ATOM 1418 C CA . SER A 1 173 ? -5.607 2.712 -2.183 1.00 90.94 173 SER A CA 1
ATOM 1419 C C . SER A 1 173 ? -6.129 1.367 -2.663 1.00 90.94 173 SER A C 1
ATOM 1421 O O . SER A 1 173 ? -5.737 0.315 -2.148 1.00 90.94 173 SER A O 1
ATOM 1423 N N . ILE A 1 174 ? -7.020 1.393 -3.647 1.00 92.50 174 ILE A N 1
ATOM 1424 C CA . ILE A 1 174 ? -7.607 0.201 -4.251 1.00 92.50 174 ILE A CA 1
ATOM 1425 C C . ILE A 1 174 ? -7.557 0.261 -5.771 1.00 92.50 174 ILE A C 1
ATOM 1427 O O . ILE A 1 174 ? -7.696 1.300 -6.397 1.00 92.50 174 ILE A O 1
ATOM 1431 N N . SER A 1 175 ? -7.414 -0.905 -6.375 1.00 90.00 175 SER A N 1
ATOM 1432 C CA . SER A 1 175 ? -7.805 -1.179 -7.756 1.00 90.00 175 SER A CA 1
ATOM 1433 C C . SER A 1 175 ? -8.924 -2.222 -7.727 1.00 90.00 175 SER A C 1
ATOM 1435 O O . SER A 1 175 ? -9.402 -2.578 -6.650 1.00 90.00 175 SER A O 1
ATOM 1437 N N . ASN A 1 176 ? -9.311 -2.776 -8.883 1.00 89.25 176 ASN A N 1
ATOM 1438 C CA . ASN A 1 176 ? -10.329 -3.827 -8.923 1.00 89.25 176 ASN A CA 1
ATOM 1439 C C . ASN A 1 176 ? -10.045 -4.943 -7.916 1.00 89.25 176 ASN A C 1
ATOM 1441 O O . ASN A 1 176 ? -10.865 -5.135 -7.036 1.00 89.25 176 ASN A O 1
ATOM 1445 N N . SER A 1 177 ? -8.914 -5.643 -7.996 1.00 88.88 177 SER A N 1
ATOM 1446 C CA . SER A 1 177 ? -8.643 -6.813 -7.146 1.00 88.88 177 SER A CA 1
ATOM 1447 C C . SER A 1 177 ? -7.503 -6.619 -6.150 1.00 88.88 177 SER A C 1
ATOM 1449 O O . SER A 1 177 ? -7.155 -7.555 -5.445 1.00 88.88 177 SER A O 1
ATOM 1451 N N . MET A 1 178 ? -6.896 -5.435 -6.067 1.00 90.56 178 MET A N 1
ATOM 1452 C CA . MET A 1 178 ? -5.770 -5.174 -5.166 1.00 90.56 178 MET A CA 1
ATOM 1453 C C . MET A 1 178 ? -6.060 -3.986 -4.262 1.00 90.56 178 MET A C 1
ATOM 1455 O O . MET A 1 178 ? -6.600 -2.990 -4.731 1.00 90.56 178 MET A O 1
ATOM 1459 N N . MET A 1 179 ? -5.656 -4.094 -3.000 1.00 91.38 179 MET A N 1
ATOM 1460 C CA . MET A 1 179 ? -5.631 -3.001 -2.039 1.00 91.38 179 MET A CA 1
ATOM 1461 C C . MET A 1 179 ? -4.209 -2.807 -1.513 1.00 91.38 179 MET A C 1
ATOM 1463 O O . MET A 1 179 ? -3.574 -3.771 -1.076 1.00 91.38 179 MET A O 1
ATOM 1467 N N . ARG A 1 180 ? -3.730 -1.562 -1.494 1.00 89.50 180 ARG A N 1
ATOM 1468 C CA . ARG A 1 180 ? -2.612 -1.152 -0.647 1.00 89.50 180 ARG A CA 1
ATOM 1469 C C . ARG A 1 180 ? -3.146 -0.810 0.732 1.00 89.50 180 ARG A C 1
ATOM 1471 O O . ARG A 1 180 ? -4.067 -0.008 0.883 1.00 89.50 180 ARG A O 1
ATOM 1478 N N . LEU A 1 181 ? -2.598 -1.484 1.734 1.00 91.81 181 LEU A N 1
ATOM 1479 C CA . LEU A 1 181 ? -3.038 -1.359 3.113 1.00 91.81 181 LEU A CA 1
ATOM 1480 C C . LEU A 1 181 ? -2.491 -0.048 3.673 1.00 91.81 181 LEU A C 1
ATOM 1482 O O . LEU A 1 181 ? -1.279 0.141 3.730 1.00 91.81 181 LEU A O 1
ATOM 1486 N N . GLY A 1 182 ? -3.383 0.857 4.073 1.00 90.19 182 GLY A N 1
ATOM 1487 C CA . GLY A 1 182 ? -2.958 2.146 4.610 1.00 90.19 182 GLY A CA 1
ATOM 1488 C C . GLY A 1 182 ? -2.382 2.045 6.014 1.00 90.19 182 GLY A C 1
ATOM 1489 O O . GLY A 1 182 ? -2.812 1.210 6.810 1.00 90.19 182 GLY A O 1
ATOM 1490 N N . THR A 1 183 ? -1.437 2.921 6.326 1.00 90.75 183 THR A N 1
ATOM 1491 C CA . THR A 1 183 ? -0.760 2.964 7.623 1.00 90.75 183 THR A CA 1
ATOM 1492 C C . THR A 1 183 ? -1.581 3.708 8.664 1.00 90.75 183 THR A C 1
ATOM 1494 O O . THR A 1 183 ? -2.184 4.736 8.370 1.00 90.75 183 THR A O 1
ATOM 1497 N N . LEU A 1 184 ? -1.605 3.196 9.895 1.00 93.88 184 LEU A N 1
ATOM 1498 C CA . LEU A 1 184 ? -2.273 3.860 11.008 1.00 93.88 184 LEU A CA 1
ATOM 1499 C C . LEU A 1 184 ? -1.365 4.944 11.578 1.00 93.88 184 LEU A C 1
ATOM 1501 O O . LEU A 1 184 ? -0.313 4.640 12.144 1.00 93.88 184 LEU A O 1
ATOM 1505 N N . LYS A 1 185 ? -1.804 6.196 11.487 1.00 91.56 185 LYS A N 1
ATOM 1506 C CA . LYS A 1 185 ? -1.191 7.330 12.170 1.00 91.56 185 LYS A CA 1
ATOM 1507 C C . LYS A 1 185 ? -1.986 7.718 13.404 1.00 91.56 185 LYS A C 1
ATOM 1509 O O . LYS A 1 185 ? -3.216 7.705 13.388 1.00 91.56 185 LYS A O 1
ATOM 1514 N N . ALA A 1 186 ? -1.270 8.085 14.458 1.00 89.50 186 ALA A N 1
ATOM 1515 C CA . ALA A 1 186 ? -1.832 8.597 15.701 1.00 89.50 186 ALA A CA 1
ATOM 1516 C C . ALA A 1 186 ? -1.176 9.936 16.045 1.00 89.50 186 ALA A C 1
ATOM 1518 O O . ALA A 1 186 ? 0.034 10.097 15.889 1.00 89.50 186 ALA A O 1
ATOM 1519 N N . ALA A 1 187 ? -1.969 10.889 16.535 1.00 80.31 187 ALA A N 1
ATOM 1520 C CA . ALA A 1 187 ? -1.464 12.209 16.922 1.00 80.31 187 ALA A CA 1
ATOM 1521 C C . ALA A 1 187 ? -0.652 12.198 18.234 1.00 80.31 187 ALA A C 1
ATOM 1523 O O . ALA A 1 187 ? 0.141 13.106 18.472 1.00 80.31 187 ALA A O 1
ATOM 1524 N N . SER A 1 188 ? -0.854 11.188 19.087 1.00 83.25 188 SER A N 1
ATOM 1525 C CA . SER A 1 188 ? -0.145 11.019 20.358 1.00 83.25 188 SER A CA 1
ATOM 1526 C C . SER A 1 188 ? 0.450 9.618 20.477 1.00 83.25 188 SER A C 1
ATOM 1528 O O . SER A 1 188 ? -0.190 8.623 20.134 1.00 83.25 188 SER A O 1
ATOM 1530 N N . ASP A 1 189 ? 1.649 9.543 21.054 1.00 85.50 189 ASP A N 1
ATOM 1531 C CA . ASP A 1 189 ? 2.321 8.286 21.393 1.00 85.50 189 ASP A CA 1
ATOM 1532 C C . ASP A 1 189 ? 1.769 7.637 22.675 1.00 85.50 189 ASP A C 1
ATOM 1534 O O . ASP A 1 189 ? 2.217 6.558 23.068 1.00 85.50 189 ASP A O 1
ATOM 1538 N N . ASP A 1 190 ? 0.826 8.270 23.376 1.00 90.12 190 ASP A N 1
ATOM 1539 C CA . ASP A 1 190 ? 0.328 7.753 24.656 1.00 90.12 190 ASP A CA 1
ATOM 1540 C C . ASP A 1 190 ? -0.369 6.399 24.500 1.00 90.12 190 ASP A C 1
ATOM 1542 O O . ASP A 1 190 ? -0.113 5.488 25.291 1.00 90.12 190 ASP A O 1
ATOM 1546 N N . VAL A 1 191 ? -1.118 6.207 23.409 1.00 89.19 191 VAL A N 1
ATOM 1547 C CA . VAL A 1 191 ? -1.740 4.914 23.083 1.00 89.19 191 VAL A CA 1
ATOM 1548 C C . VAL A 1 191 ? -0.696 3.806 22.897 1.00 89.19 191 VAL A C 1
ATOM 1550 O O . VAL A 1 191 ? -0.930 2.663 23.281 1.00 89.19 191 VAL A O 1
ATOM 1553 N N . ILE A 1 192 ? 0.491 4.136 22.373 1.00 90.62 192 ILE A N 1
ATOM 1554 C CA . ILE A 1 192 ? 1.589 3.180 22.165 1.00 90.62 192 ILE A CA 1
ATOM 1555 C C . ILE A 1 192 ? 2.170 2.729 23.511 1.00 90.62 192 ILE A C 1
ATOM 1557 O O . ILE A 1 192 ? 2.566 1.570 23.660 1.00 90.62 192 ILE A O 1
ATOM 1561 N N . LYS A 1 193 ? 2.227 3.639 24.494 1.00 91.31 193 LYS A N 1
ATOM 1562 C CA . LYS A 1 193 ? 2.713 3.346 25.851 1.00 91.31 193 LYS A CA 1
ATOM 1563 C C . LYS A 1 193 ? 1.696 2.527 26.641 1.00 91.31 193 LYS A C 1
ATOM 1565 O O . LYS A 1 193 ? 2.086 1.599 27.346 1.00 91.31 193 LYS A O 1
ATOM 1570 N N . GLU A 1 194 ? 0.418 2.880 26.536 1.00 95.06 194 GLU A N 1
ATOM 1571 C CA . GLU A 1 194 ? -0.671 2.228 27.266 1.00 95.06 194 GLU A CA 1
ATOM 1572 C C . GLU A 1 194 ? -0.976 0.831 26.710 1.00 95.06 194 GLU A C 1
ATOM 1574 O O . GLU A 1 194 ? -1.185 -0.117 27.472 1.00 95.06 194 GLU A O 1
ATOM 1579 N N . TYR A 1 195 ? -0.920 0.680 25.384 1.00 96.56 195 TYR A N 1
ATOM 1580 C CA . TYR A 1 195 ? -1.224 -0.557 24.677 1.00 96.56 195 TYR A CA 1
ATOM 1581 C C . TYR A 1 195 ? -0.026 -1.005 23.833 1.00 96.56 195 TYR A C 1
ATOM 1583 O O . TYR A 1 195 ? 0.129 -0.558 22.698 1.00 96.56 195 TYR A O 1
ATOM 1591 N N . PRO A 1 196 ? 0.824 -1.924 24.327 1.00 95.75 196 PRO A N 1
ATOM 1592 C CA . PRO A 1 196 ? 2.022 -2.374 23.617 1.00 95.75 196 PRO A CA 1
ATOM 1593 C C . PRO A 1 196 ? 1.743 -3.194 22.350 1.00 95.75 196 PRO A C 1
ATOM 1595 O O . PRO A 1 196 ? 2.659 -3.386 21.548 1.00 95.75 196 PRO A O 1
ATOM 1598 N N . THR A 1 197 ? 0.524 -3.712 22.168 1.00 97.44 197 THR A N 1
ATOM 1599 C CA . THR A 1 197 ? 0.130 -4.511 20.996 1.00 97.44 197 THR A CA 1
ATOM 1600 C C . THR A 1 197 ? -1.045 -3.863 20.277 1.00 97.44 197 THR A C 1
ATOM 1602 O O . THR A 1 197 ? -1.994 -3.419 20.923 1.00 97.44 197 THR A O 1
ATOM 1605 N N . VAL A 1 198 ? -1.015 -3.885 18.946 1.00 97.56 198 VAL A N 1
ATOM 1606 C CA . VAL A 1 198 ? -2.122 -3.444 18.095 1.00 97.56 198 VAL A CA 1
ATOM 1607 C C . VAL A 1 198 ? -2.412 -4.487 17.023 1.00 97.56 198 VAL A C 1
ATOM 1609 O O . VAL A 1 198 ? -1.512 -5.174 16.528 1.00 97.56 198 VAL A O 1
ATOM 1612 N N . SER A 1 199 ? -3.687 -4.611 16.675 1.00 97.56 199 SER A N 1
ATOM 1613 C CA . SER A 1 199 ? -4.155 -5.362 15.522 1.00 97.56 199 SER A CA 1
ATOM 1614 C C . SER A 1 199 ? -4.976 -4.466 14.605 1.00 97.56 199 SER A C 1
ATOM 1616 O O . SER A 1 199 ? -5.807 -3.703 15.086 1.00 97.56 199 SER A O 1
ATOM 1618 N N . LEU A 1 200 ? -4.774 -4.606 13.298 1.00 97.75 200 LEU A N 1
ATOM 1619 C CA . LEU A 1 200 ? -5.574 -3.974 12.256 1.00 97.75 200 LEU A CA 1
ATOM 1620 C C . LEU A 1 200 ? -6.276 -5.065 11.454 1.00 97.75 200 LEU A C 1
ATOM 1622 O O . LEU A 1 200 ? -5.619 -5.960 10.916 1.00 97.75 200 LEU A O 1
ATOM 1626 N N . GLU A 1 201 ? -7.599 -5.008 11.398 1.00 97.56 201 GLU A N 1
ATOM 1627 C CA . GLU A 1 201 ? -8.436 -5.923 10.626 1.00 97.56 201 GLU A CA 1
ATOM 1628 C C . GLU A 1 201 ? -9.090 -5.153 9.484 1.00 97.56 201 GLU A C 1
ATOM 1630 O O . GLU A 1 201 ? -10.032 -4.389 9.688 1.00 97.56 201 GLU A O 1
ATOM 1635 N N . TYR A 1 202 ? -8.566 -5.348 8.277 1.00 97.38 202 TYR A N 1
ATOM 1636 C CA . TYR A 1 202 ? -9.141 -4.800 7.060 1.00 97.38 202 TYR A CA 1
ATOM 1637 C C . TYR A 1 202 ? -10.304 -5.676 6.633 1.00 97.38 202 TYR A C 1
ATOM 1639 O O . TYR A 1 202 ? -10.173 -6.902 6.498 1.00 97.38 202 TYR A O 1
ATOM 1647 N N . ARG A 1 203 ? -11.447 -5.030 6.435 1.00 96.38 203 ARG A N 1
ATOM 1648 C CA . ARG A 1 203 ? -12.703 -5.713 6.182 1.00 96.38 203 ARG A CA 1
ATOM 1649 C C . ARG A 1 203 ? -13.575 -4.964 5.192 1.00 96.38 203 ARG A C 1
ATOM 1651 O O . ARG A 1 203 ? -13.423 -3.760 4.996 1.00 96.38 203 ARG A O 1
ATOM 1658 N N . TYR A 1 204 ? -14.514 -5.691 4.607 1.00 95.12 204 TYR A N 1
ATOM 1659 C CA . TYR A 1 204 ? -15.611 -5.112 3.846 1.00 95.12 204 TYR A CA 1
ATOM 1660 C C . TYR A 1 204 ? -16.947 -5.710 4.270 1.00 95.12 204 TYR A C 1
ATOM 1662 O O . TYR A 1 204 ? -16.999 -6.835 4.773 1.00 95.12 204 TYR A O 1
ATOM 1670 N N . LEU A 1 205 ? -18.025 -4.960 4.067 1.00 94.00 205 LEU A N 1
ATOM 1671 C CA . LEU A 1 205 ? -19.381 -5.434 4.326 1.00 94.00 205 LEU A CA 1
ATOM 1672 C C . LEU A 1 205 ? -19.796 -6.483 3.273 1.00 94.00 205 LEU A C 1
ATOM 1674 O O . LEU A 1 205 ? -19.618 -6.262 2.075 1.00 94.00 205 LEU A O 1
ATOM 1678 N N . LYS A 1 206 ? -20.332 -7.630 3.712 1.00 91.44 206 LYS A N 1
ATOM 1679 C CA . LYS A 1 206 ? -20.778 -8.742 2.844 1.00 91.44 206 LYS A CA 1
ATOM 1680 C C . LYS A 1 206 ? -21.889 -8.314 1.885 1.00 91.44 206 LYS A C 1
ATOM 1682 O O . LYS A 1 206 ? -21.865 -8.685 0.716 1.00 91.44 206 LYS A O 1
ATOM 1687 N N . ASP A 1 207 ? -22.847 -7.548 2.397 1.00 86.88 207 ASP A N 1
ATOM 1688 C CA . ASP A 1 207 ? -23.977 -6.976 1.665 1.00 86.88 207 ASP A CA 1
ATOM 1689 C C . ASP A 1 207 ? -24.049 -5.487 1.993 1.00 86.88 207 ASP A C 1
ATOM 1691 O O . ASP A 1 207 ? -24.078 -5.126 3.162 1.00 86.88 207 ASP A O 1
ATOM 1695 N N . LYS A 1 208 ? -24.123 -4.622 0.980 1.00 82.06 208 LYS A N 1
ATOM 1696 C CA . LYS A 1 208 ? -24.223 -3.163 1.148 1.00 82.06 208 LYS A CA 1
ATOM 1697 C C . LYS A 1 208 ? -25.402 -2.713 2.010 1.00 82.06 208 LYS A C 1
ATOM 1699 O O . LYS A 1 208 ? -25.346 -1.634 2.587 1.00 82.06 208 LYS A O 1
ATOM 1704 N N . ASN A 1 209 ? -26.462 -3.517 2.073 1.00 85.19 209 ASN A N 1
ATOM 1705 C CA . ASN A 1 209 ? -27.643 -3.240 2.890 1.00 85.19 209 ASN A CA 1
ATOM 1706 C C . ASN A 1 209 ? -27.598 -3.931 4.261 1.00 85.19 209 ASN A C 1
ATOM 1708 O O . ASN A 1 209 ? -28.575 -3.865 5.007 1.00 85.19 209 ASN A O 1
ATOM 1712 N N . GLY A 1 210 ? -26.505 -4.632 4.571 1.00 81.81 210 GLY A N 1
ATOM 1713 C CA . GLY A 1 210 ? -26.289 -5.257 5.867 1.00 81.81 210 GLY A CA 1
ATOM 1714 C C . GLY A 1 210 ? -26.186 -4.220 6.983 1.00 81.81 210 GLY A C 1
ATOM 1715 O O . GLY A 1 210 ? -25.786 -3.075 6.765 1.00 81.81 210 GLY A O 1
ATOM 1716 N N . ASP A 1 211 ? -26.541 -4.637 8.194 1.00 87.00 211 ASP A N 1
ATOM 1717 C CA . ASP A 1 211 ? -26.376 -3.805 9.380 1.00 87.00 211 ASP A CA 1
ATOM 1718 C C . ASP A 1 211 ? -24.880 -3.592 9.657 1.00 87.00 211 ASP A C 1
ATOM 1720 O O . ASP A 1 211 ? -24.138 -4.562 9.843 1.00 87.00 211 ASP A O 1
ATOM 1724 N N . LYS A 1 212 ? -24.442 -2.327 9.664 1.00 86.25 212 LYS A N 1
ATOM 1725 C CA . LYS A 1 212 ? -23.046 -1.928 9.906 1.00 86.25 212 LYS A CA 1
ATOM 1726 C C . LYS A 1 212 ? -22.637 -2.065 11.373 1.00 86.25 212 LYS A C 1
ATOM 1728 O O . LYS A 1 212 ? -21.443 -2.083 11.666 1.00 86.25 212 LYS A O 1
ATOM 1733 N N . GLU A 1 213 ? -23.600 -2.165 12.289 1.00 85.81 213 GLU A N 1
ATOM 1734 C CA . GLU A 1 213 ? -23.322 -2.396 13.709 1.00 85.81 213 GLU A CA 1
ATOM 1735 C C . GLU A 1 213 ? -23.036 -3.875 14.009 1.00 85.81 213 GLU A C 1
ATOM 1737 O O . GLU A 1 213 ? -22.366 -4.195 14.995 1.00 85.81 213 GLU A O 1
ATOM 1742 N N . ASP A 1 214 ? -23.477 -4.785 13.136 1.00 88.12 214 ASP A N 1
ATOM 1743 C CA . ASP A 1 214 ? -23.246 -6.217 13.277 1.00 88.12 214 ASP A CA 1
ATOM 1744 C C . ASP A 1 214 ? -21.919 -6.640 12.626 1.00 88.12 214 ASP A C 1
ATOM 1746 O O . ASP A 1 214 ? -21.763 -6.709 11.403 1.00 88.12 214 ASP A O 1
ATOM 1750 N N . ASN A 1 215 ? -20.940 -6.977 13.467 1.00 85.31 215 ASN A N 1
ATOM 1751 C CA . ASN A 1 215 ? -19.626 -7.432 13.021 1.00 85.31 215 ASN A CA 1
ATOM 1752 C C . ASN A 1 215 ? -19.673 -8.734 12.202 1.00 85.31 215 ASN A C 1
ATOM 1754 O O . ASN A 1 215 ? -18.769 -8.953 11.390 1.00 85.31 215 ASN A O 1
ATOM 1758 N N . ASP A 1 216 ? -20.708 -9.565 12.352 1.00 90.25 216 ASP A N 1
ATOM 1759 C CA . ASP A 1 216 ? -20.852 -10.795 11.571 1.00 90.25 216 ASP A CA 1
ATOM 1760 C C . ASP A 1 216 ? -21.202 -10.506 10.102 1.00 90.25 216 ASP A C 1
ATOM 1762 O O . ASP A 1 216 ? -21.008 -11.370 9.238 1.00 90.25 216 ASP A O 1
ATOM 1766 N N . ASN A 1 217 ? -21.613 -9.277 9.771 1.00 93.44 217 ASN A N 1
ATOM 1767 C CA . ASN A 1 217 ? -21.851 -8.843 8.393 1.00 93.44 217 ASN A CA 1
ATOM 1768 C C . ASN A 1 217 ? -20.574 -8.492 7.626 1.00 93.44 217 ASN A C 1
ATOM 1770 O O . ASN A 1 217 ? -20.650 -8.164 6.442 1.00 93.44 217 ASN A O 1
ATOM 1774 N N . TYR A 1 218 ? -19.396 -8.601 8.238 1.00 95.19 218 TYR A N 1
ATOM 1775 C CA . TYR A 1 218 ? -18.135 -8.252 7.593 1.00 95.19 218 TYR A CA 1
ATOM 1776 C C . TYR A 1 218 ? -17.319 -9.477 7.176 1.00 95.19 218 TYR A C 1
ATOM 1778 O O . TYR A 1 218 ? -17.321 -10.524 7.826 1.00 95.19 218 TYR A O 1
ATOM 1786 N N . VAL A 1 219 ? -16.572 -9.332 6.084 1.00 94.69 219 VAL A N 1
ATOM 1787 C CA . VAL A 1 219 ? -15.475 -10.234 5.721 1.00 94.69 219 VAL A CA 1
ATOM 1788 C C . VAL A 1 219 ? -14.168 -9.564 6.105 1.00 94.69 219 VAL A C 1
ATOM 1790 O O . VAL A 1 219 ? -13.802 -8.545 5.523 1.00 94.69 219 VAL A O 1
ATOM 1793 N N . VAL A 1 220 ? -13.443 -10.150 7.058 1.00 96.25 220 VAL A N 1
ATOM 1794 C CA . VAL A 1 220 ? -12.059 -9.761 7.355 1.00 96.25 220 VAL A CA 1
ATOM 1795 C C . VAL A 1 220 ? -11.146 -10.458 6.353 1.00 96.25 220 VAL A C 1
ATOM 1797 O O . VAL A 1 220 ? -10.914 -11.662 6.452 1.00 96.25 220 VAL A O 1
ATOM 1800 N N . PHE A 1 221 ? -10.634 -9.713 5.377 1.00 95.31 221 PHE A N 1
ATOM 1801 C CA . PHE A 1 221 ? -9.769 -10.271 4.332 1.00 95.31 221 PHE A CA 1
ATOM 1802 C C . PHE A 1 221 ? -8.285 -10.192 4.699 1.00 95.31 221 PHE A C 1
ATOM 1804 O O . PHE A 1 221 ? -7.477 -10.988 4.219 1.00 95.31 221 PHE A O 1
ATOM 1811 N N . LYS A 1 222 ? -7.905 -9.263 5.585 1.00 96.38 222 LYS A N 1
ATOM 1812 C CA . LYS A 1 222 ? -6.528 -9.143 6.061 1.00 96.38 222 LYS A CA 1
ATOM 1813 C C . LYS A 1 222 ? -6.483 -8.710 7.517 1.00 96.38 222 LYS A C 1
ATOM 1815 O O . LYS A 1 222 ? -7.113 -7.737 7.913 1.00 96.38 222 LYS A O 1
ATOM 1820 N N . LYS A 1 223 ? -5.652 -9.405 8.292 1.00 96.75 223 LYS A N 1
ATOM 1821 C CA . LYS A 1 223 ? -5.304 -9.048 9.665 1.00 96.75 223 LYS A CA 1
ATOM 1822 C C . LYS A 1 223 ? -3.799 -8.863 9.795 1.00 96.75 223 LYS A C 1
ATOM 1824 O O . LYS A 1 223 ? -3.028 -9.691 9.307 1.00 96.75 223 LYS A O 1
ATOM 1829 N N . ILE A 1 224 ? -3.398 -7.785 10.456 1.00 96.19 224 ILE A N 1
ATOM 1830 C CA . ILE A 1 224 ? -2.012 -7.501 10.832 1.00 96.19 224 ILE A CA 1
ATOM 1831 C C . ILE A 1 224 ? -1.988 -7.325 12.344 1.00 96.19 224 ILE A C 1
ATOM 1833 O O . ILE A 1 224 ? -2.810 -6.596 12.887 1.00 96.19 224 ILE A O 1
ATOM 1837 N N . THR A 1 225 ? -1.069 -7.992 13.034 1.00 96.44 225 THR A N 1
ATOM 1838 C CA . THR A 1 225 ? -0.914 -7.871 14.487 1.00 96.44 225 THR A CA 1
ATOM 1839 C C . THR A 1 225 ? 0.563 -7.752 14.822 1.00 96.44 225 THR A C 1
ATOM 1841 O O . THR A 1 225 ? 1.382 -8.492 14.281 1.00 96.44 225 THR A O 1
ATOM 1844 N N . GLY A 1 226 ? 0.905 -6.833 15.718 1.00 95.81 226 GLY A N 1
ATOM 1845 C CA . GLY A 1 226 ? 2.291 -6.573 16.082 1.00 95.81 226 GLY A CA 1
ATOM 1846 C C . GLY A 1 226 ? 2.413 -5.597 17.241 1.00 95.81 226 GLY A C 1
ATOM 1847 O O . GLY A 1 226 ? 1.428 -5.262 17.905 1.00 95.81 226 GLY A O 1
ATOM 1848 N N . LYS A 1 227 ? 3.640 -5.141 17.500 1.00 96.38 227 LYS A N 1
ATOM 1849 C CA . LYS A 1 227 ? 3.877 -4.148 18.549 1.00 96.38 227 LYS A CA 1
ATOM 1850 C C . LYS A 1 227 ? 3.365 -2.788 18.089 1.00 96.38 227 LYS A C 1
ATOM 1852 O O . LYS A 1 227 ? 3.647 -2.369 16.968 1.00 96.38 227 LYS A O 1
ATOM 1857 N N . SER A 1 228 ? 2.694 -2.057 18.972 1.00 95.56 228 SER A N 1
ATOM 1858 C CA . SER A 1 228 ? 2.161 -0.727 18.650 1.00 95.56 228 SER A CA 1
ATOM 1859 C C . SER A 1 228 ? 3.255 0.236 18.207 1.00 95.56 228 SER A C 1
ATOM 1861 O O . SER A 1 228 ? 3.056 0.966 17.251 1.00 95.56 228 SER A O 1
ATOM 1863 N N . LYS A 1 229 ? 4.447 0.156 18.812 1.00 93.56 229 LYS A N 1
ATOM 1864 C CA . LYS A 1 229 ? 5.610 0.976 18.434 1.00 93.56 229 LYS A CA 1
ATOM 1865 C C . LYS A 1 229 ? 6.153 0.724 17.018 1.00 93.56 229 LYS A C 1
ATOM 1867 O O . LYS A 1 229 ? 6.991 1.483 16.558 1.00 93.56 229 LYS A O 1
ATOM 1872 N N . GLU A 1 230 ? 5.782 -0.396 16.401 1.00 91.50 230 GLU A N 1
ATOM 1873 C CA . GLU A 1 230 ? 6.226 -0.790 15.058 1.00 91.50 230 GLU A CA 1
ATOM 1874 C C . GLU A 1 230 ? 5.130 -0.505 14.025 1.00 91.50 230 GLU A C 1
ATOM 1876 O O . GLU A 1 230 ? 5.426 -0.095 12.908 1.00 91.50 230 GLU A O 1
ATOM 1881 N N . LEU A 1 231 ? 3.862 -0.719 14.396 1.00 93.75 231 LEU A N 1
ATOM 1882 C CA . LEU A 1 231 ? 2.737 -0.528 13.488 1.00 93.75 231 LEU A CA 1
ATOM 1883 C C . LEU A 1 231 ? 2.216 0.911 13.517 1.00 93.75 231 LEU A C 1
ATOM 1885 O O . LEU A 1 231 ? 2.092 1.513 12.455 1.00 93.75 231 LEU A O 1
ATOM 1889 N N . VAL A 1 232 ? 1.940 1.494 14.685 1.00 92.56 232 VAL A N 1
ATOM 1890 C CA . VAL A 1 232 ? 1.465 2.885 14.771 1.00 92.56 232 VAL A CA 1
ATOM 1891 C C . VAL A 1 232 ? 2.561 3.823 14.280 1.00 92.56 232 VAL A C 1
ATOM 1893 O O . VAL A 1 232 ? 3.716 3.698 14.679 1.00 92.56 232 VAL A O 1
ATOM 1896 N N . ASN A 1 233 ? 2.190 4.757 13.408 1.00 88.50 233 ASN A N 1
ATOM 1897 C CA . ASN A 1 233 ? 3.096 5.667 12.716 1.00 88.50 233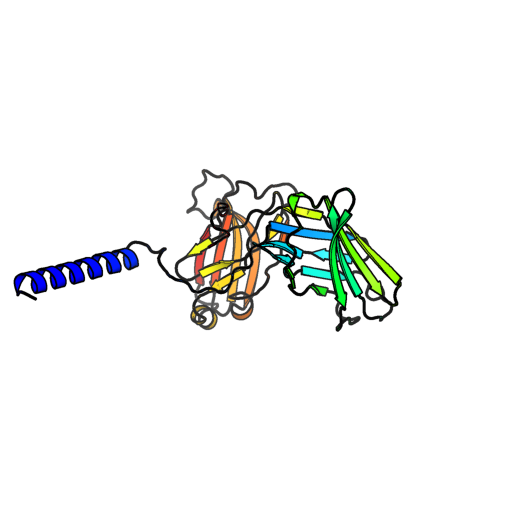 ASN A CA 1
ATOM 1898 C C . ASN A 1 233 ? 4.129 4.974 11.802 1.00 88.50 233 ASN A C 1
ATOM 1900 O O . ASN A 1 233 ? 5.020 5.650 11.295 1.00 88.50 233 ASN A O 1
ATOM 1904 N N . GLY A 1 234 ? 3.970 3.673 11.520 1.00 83.81 234 GLY A N 1
ATOM 1905 C CA . GLY A 1 234 ? 4.798 2.919 10.573 1.00 83.81 234 GLY A CA 1
ATOM 1906 C C . GLY A 1 234 ? 4.623 3.359 9.112 1.00 83.81 234 GLY A C 1
ATOM 1907 O O . GLY A 1 234 ? 3.752 4.175 8.802 1.00 83.81 234 GLY A O 1
ATOM 1908 N N . ASN A 1 235 ? 5.458 2.817 8.218 1.00 74.38 235 ASN A N 1
ATOM 1909 C CA . ASN A 1 235 ? 5.618 3.332 6.847 1.00 74.38 235 ASN A CA 1
ATOM 1910 C C . ASN A 1 235 ? 4.930 2.495 5.757 1.00 74.38 235 ASN A C 1
ATOM 1912 O O . ASN A 1 235 ? 4.398 3.072 4.815 1.00 74.38 235 ASN A O 1
ATOM 1916 N N . ASP A 1 236 ? 4.892 1.165 5.885 1.00 81.06 236 ASP A N 1
ATOM 1917 C CA . ASP A 1 236 ? 4.265 0.284 4.890 1.00 81.06 236 ASP A CA 1
ATOM 1918 C C . ASP A 1 236 ? 3.702 -0.983 5.544 1.00 81.06 236 ASP A C 1
ATOM 1920 O O . ASP A 1 236 ? 4.376 -1.652 6.331 1.00 81.06 236 ASP A O 1
ATOM 1924 N N . TYR A 1 237 ? 2.462 -1.323 5.200 1.00 87.12 237 TYR A N 1
ATOM 1925 C CA . TYR A 1 237 ? 1.790 -2.558 5.617 1.00 87.12 237 TYR A CA 1
ATOM 1926 C C . TYR A 1 237 ? 1.615 -3.560 4.463 1.00 87.12 237 TYR A C 1
ATOM 1928 O O . TYR A 1 237 ? 1.140 -4.681 4.672 1.00 87.12 237 TYR A O 1
ATOM 1936 N N . GLY A 1 238 ? 2.041 -3.188 3.256 1.00 84.19 238 GLY A N 1
ATOM 1937 C CA . GLY A 1 238 ? 2.019 -3.996 2.050 1.00 84.19 238 GLY A CA 1
ATOM 1938 C C . GLY A 1 238 ? 0.695 -3.940 1.290 1.00 84.19 238 GLY A C 1
ATOM 1939 O O . GLY A 1 238 ? -0.170 -3.092 1.508 1.00 84.19 238 GLY A O 1
ATOM 1940 N N . THR A 1 239 ? 0.540 -4.883 0.364 1.00 86.44 239 THR A N 1
ATOM 1941 C CA . THR A 1 239 ? -0.648 -5.023 -0.481 1.00 86.44 239 THR A CA 1
ATOM 1942 C C . THR A 1 239 ? -1.357 -6.347 -0.229 1.00 86.44 239 THR A C 1
ATOM 1944 O O . THR A 1 239 ? -0.782 -7.319 0.270 1.00 86.44 239 THR A O 1
ATOM 1947 N N . TYR A 1 240 ? -2.634 -6.386 -0.584 1.00 90.25 240 TYR A N 1
ATOM 1948 C CA . TYR A 1 240 ? -3.461 -7.580 -0.571 1.00 90.25 240 TYR A CA 1
ATOM 1949 C C . TYR A 1 240 ? -4.191 -7.705 -1.908 1.00 90.25 240 TYR A C 1
ATOM 1951 O O . TYR A 1 240 ? -4.680 -6.706 -2.432 1.00 90.25 240 TYR A O 1
ATOM 1959 N N . ASN A 1 241 ? -4.265 -8.918 -2.460 1.00 89.38 241 ASN A N 1
ATOM 1960 C CA . ASN A 1 241 ? -5.007 -9.192 -3.689 1.00 89.38 241 ASN A CA 1
ATOM 1961 C C . ASN A 1 241 ? -6.164 -10.152 -3.381 1.00 89.38 241 ASN A C 1
ATOM 1963 O O . ASN A 1 241 ? -5.963 -11.153 -2.696 1.00 89.38 241 ASN A O 1
ATOM 1967 N N . LEU A 1 242 ? -7.348 -9.846 -3.901 1.00 87.94 242 LEU A N 1
ATOM 1968 C CA . LEU A 1 242 ? -8.468 -10.774 -4.013 1.00 87.94 242 LEU A CA 1
ATOM 1969 C C . LEU A 1 242 ? -8.223 -11.685 -5.219 1.00 87.94 242 LEU A C 1
ATOM 1971 O O . LEU A 1 242 ? -7.753 -11.216 -6.257 1.00 87.94 242 LEU A O 1
ATOM 1975 N N . GLU A 1 243 ? -8.530 -12.974 -5.082 1.00 82.06 243 GLU A N 1
ATOM 1976 C CA . GLU A 1 243 ? -8.337 -13.945 -6.166 1.00 82.06 243 GLU A CA 1
ATOM 1977 C C . GLU A 1 243 ? -9.416 -13.796 -7.252 1.00 82.06 243 GLU A C 1
ATOM 1979 O O . GLU A 1 243 ? -9.072 -13.573 -8.408 1.00 82.06 243 GLU A O 1
ATOM 1984 N N . ASP A 1 244 ? -10.699 -13.796 -6.870 1.00 80.12 244 ASP A N 1
ATOM 1985 C CA . ASP A 1 244 ? -11.844 -13.791 -7.800 1.00 80.12 244 ASP A CA 1
ATOM 1986 C C . ASP A 1 244 ? -12.932 -12.764 -7.414 1.00 80.12 244 ASP A C 1
ATOM 1988 O O . ASP A 1 244 ? -14.128 -13.002 -7.576 1.00 80.12 244 ASP A O 1
ATOM 1992 N N . ASP A 1 245 ? -12.546 -11.617 -6.853 1.00 86.38 245 ASP A N 1
ATOM 1993 C CA . ASP A 1 245 ? -13.495 -10.582 -6.416 1.00 86.38 245 ASP A CA 1
ATOM 1994 C C . ASP A 1 245 ? -12.912 -9.175 -6.613 1.00 86.38 245 ASP A C 1
ATOM 1996 O O . ASP A 1 245 ? -11.725 -9.007 -6.914 1.00 86.38 245 ASP A O 1
ATOM 2000 N N . SER A 1 246 ? -13.755 -8.153 -6.455 1.00 89.94 246 SER A N 1
ATOM 2001 C CA . SER A 1 246 ? -13.364 -6.759 -6.573 1.00 89.94 246 SER A CA 1
ATOM 2002 C C . SER A 1 246 ? -13.625 -5.942 -5.315 1.00 89.94 246 SER A C 1
ATOM 2004 O O . SER A 1 246 ? -14.711 -5.991 -4.751 1.00 89.94 246 SER A O 1
ATOM 2006 N N . PHE A 1 247 ? -12.643 -5.129 -4.921 1.00 92.00 247 PHE A N 1
ATOM 2007 C CA . PHE A 1 247 ? -12.790 -4.076 -3.918 1.00 92.00 247 PHE A CA 1
ATOM 2008 C C . PHE A 1 247 ? -13.664 -2.914 -4.386 1.00 92.00 247 PHE A C 1
ATOM 2010 O O . PHE A 1 247 ? -14.165 -2.174 -3.541 1.00 92.00 247 PHE A O 1
ATOM 2017 N N . LYS A 1 248 ? -13.856 -2.746 -5.703 1.00 86.38 248 LYS A N 1
ATOM 2018 C CA . LYS A 1 248 ? -14.702 -1.674 -6.218 1.00 86.38 248 LYS A CA 1
ATOM 2019 C C . LYS A 1 248 ? -16.111 -1.805 -5.674 1.00 86.38 248 LYS A C 1
ATOM 2021 O O . LYS A 1 248 ? -16.668 -2.894 -5.553 1.00 86.38 248 LYS A O 1
ATOM 2026 N N . ASP A 1 249 ? -16.645 -0.651 -5.311 1.00 85.94 249 ASP A N 1
ATOM 2027 C CA . ASP A 1 249 ? -17.953 -0.482 -4.710 1.00 85.94 249 ASP A CA 1
ATOM 2028 C C . ASP A 1 249 ? -18.164 -1.228 -3.380 1.00 85.94 249 ASP A C 1
ATOM 2030 O O . ASP A 1 249 ? -19.302 -1.288 -2.925 1.00 85.94 249 ASP A O 1
ATOM 2034 N N . LYS A 1 250 ? -17.136 -1.808 -2.746 1.00 91.38 250 LYS A N 1
ATOM 2035 C CA . LYS A 1 250 ? -17.280 -2.417 -1.419 1.00 91.38 250 LYS A CA 1
ATOM 2036 C C . LYS A 1 250 ? -17.196 -1.356 -0.319 1.00 91.38 250 LYS A C 1
ATOM 2038 O O . LYS A 1 250 ? -16.349 -0.470 -0.365 1.00 91.38 250 LYS A O 1
ATOM 2043 N N . ASP A 1 251 ? -18.015 -1.517 0.717 1.00 93.44 251 ASP A N 1
ATOM 2044 C CA . ASP A 1 251 ? -17.936 -0.701 1.931 1.00 93.44 251 ASP A CA 1
ATOM 2045 C C . ASP A 1 251 ? -16.750 -1.173 2.780 1.00 93.44 251 ASP A C 1
ATOM 2047 O O . ASP A 1 251 ? -16.849 -2.167 3.506 1.00 93.44 251 ASP A O 1
ATOM 2051 N N . LEU A 1 252 ? -15.615 -0.486 2.641 1.00 95.44 252 LEU A N 1
ATOM 2052 C CA . LEU A 1 252 ? -14.346 -0.829 3.279 1.00 95.44 252 LEU A CA 1
ATOM 2053 C C . LEU A 1 252 ? -14.198 -0.152 4.642 1.00 95.44 252 LEU A C 1
ATOM 2055 O O . LEU A 1 252 ? -14.548 1.009 4.828 1.00 95.44 252 LEU A O 1
ATOM 2059 N N . SER A 1 253 ? -13.623 -0.874 5.601 1.00 95.81 253 SER A N 1
ATOM 2060 C CA . SER A 1 253 ? -13.222 -0.313 6.892 1.00 95.81 253 SER A CA 1
ATOM 2061 C C . SER A 1 253 ? -12.013 -1.048 7.461 1.00 95.81 253 SER A C 1
ATOM 2063 O O . SER A 1 253 ? -11.679 -2.166 7.055 1.00 95.81 253 SER A O 1
ATOM 2065 N N . VAL A 1 254 ? -11.359 -0.415 8.428 1.00 97.44 254 VAL A N 1
ATOM 2066 C CA . VAL A 1 254 ? -10.309 -1.023 9.245 1.00 97.44 254 VAL A CA 1
ATOM 2067 C C . VAL A 1 254 ? -10.772 -1.007 10.690 1.00 97.44 254 VAL A C 1
ATOM 2069 O O . VAL A 1 254 ? -11.137 0.047 11.204 1.00 97.44 254 VAL A O 1
ATOM 2072 N N . VAL A 1 255 ? -10.747 -2.157 11.362 1.00 97.19 255 VAL A N 1
ATOM 2073 C CA . VAL A 1 255 ? -10.911 -2.223 12.820 1.00 97.19 255 VAL A CA 1
ATOM 2074 C C . VAL A 1 255 ? -9.537 -2.202 13.459 1.00 97.19 255 VAL A C 1
ATOM 2076 O O . VAL A 1 255 ? -8.701 -3.060 13.179 1.00 97.19 255 VAL A O 1
ATOM 2079 N N . ILE A 1 256 ? -9.313 -1.226 14.329 1.00 97.44 256 ILE A N 1
ATOM 2080 C CA . ILE A 1 256 ? -8.087 -1.075 15.098 1.00 97.44 256 ILE A CA 1
ATOM 2081 C C . ILE A 1 256 ? -8.371 -1.594 16.502 1.00 97.44 256 ILE A C 1
ATOM 2083 O O . ILE A 1 256 ? -9.343 -1.186 17.131 1.00 97.44 256 ILE A O 1
ATOM 2087 N N . ILE A 1 257 ? -7.534 -2.508 16.989 1.00 97.56 257 ILE A N 1
ATOM 2088 C CA . ILE A 1 257 ? -7.672 -3.142 18.302 1.00 97.56 257 ILE A CA 1
ATOM 2089 C C . ILE A 1 257 ? -6.344 -3.022 19.041 1.00 97.56 257 ILE A C 1
ATOM 2091 O O . ILE A 1 257 ? -5.402 -3.774 18.785 1.00 97.56 257 ILE A O 1
ATOM 2095 N N . PHE A 1 258 ? -6.284 -2.097 19.985 1.00 97.50 258 PHE A N 1
ATOM 2096 C CA . PHE A 1 258 ? -5.190 -1.942 20.930 1.00 97.50 258 PHE A CA 1
ATOM 2097 C C . PHE A 1 258 ? -5.366 -2.886 22.124 1.00 97.50 258 PHE A C 1
ATOM 2099 O O . PHE A 1 258 ? -6.483 -3.135 22.578 1.00 97.50 258 PHE A O 1
ATOM 2106 N N . SER A 1 259 ? -4.265 -3.445 22.629 1.00 96.56 259 SER A N 1
ATOM 2107 C CA . SER A 1 259 ? -4.266 -4.395 23.744 1.00 96.56 259 SER A CA 1
ATOM 2108 C C . SER A 1 259 ? -3.018 -4.270 24.615 1.00 96.56 259 SER A C 1
ATOM 2110 O O . SER A 1 259 ? -1.893 -4.152 24.121 1.00 96.56 259 SER A O 1
ATOM 2112 N N . ASN A 1 260 ? -3.224 -4.377 25.928 1.00 95.62 260 ASN A N 1
ATOM 2113 C CA . ASN A 1 260 ? -2.167 -4.511 26.936 1.00 95.62 260 ASN A CA 1
ATOM 2114 C C . ASN A 1 260 ? -2.172 -5.887 27.628 1.00 95.62 260 ASN A C 1
ATOM 2116 O O . ASN A 1 260 ? -1.499 -6.095 28.637 1.00 95.62 260 ASN A O 1
ATOM 2120 N N . GLY A 1 261 ? -2.941 -6.834 27.082 1.00 89.75 261 GLY A N 1
ATOM 2121 C CA . GLY A 1 261 ? -3.116 -8.183 27.619 1.00 89.75 261 GLY A CA 1
ATOM 2122 C C . GLY A 1 261 ? -4.212 -8.310 28.681 1.00 89.75 261 GLY A C 1
ATOM 2123 O O . GLY A 1 261 ? -4.664 -9.425 28.927 1.00 89.75 261 GLY A O 1
ATOM 2124 N N . LYS A 1 262 ? -4.673 -7.200 29.273 1.00 90.19 262 LYS A N 1
ATOM 2125 C CA . LYS A 1 262 ? -5.799 -7.172 30.224 1.00 90.19 262 LYS A CA 1
ATOM 2126 C C . LYS A 1 262 ? -7.019 -6.481 29.634 1.00 90.19 262 LYS A C 1
ATOM 2128 O O . LYS A 1 262 ? -8.127 -6.998 29.725 1.00 90.19 262 LYS A O 1
ATOM 2133 N N . GLU A 1 263 ? -6.790 -5.336 29.012 1.00 94.38 263 GLU A N 1
ATOM 2134 C CA . GLU A 1 263 ? -7.811 -4.470 28.443 1.00 94.38 263 GLU A CA 1
ATOM 2135 C C . GLU A 1 263 ? -7.620 -4.355 26.935 1.00 94.38 263 GLU A C 1
ATOM 2137 O O . GLU A 1 263 ? -6.520 -4.556 26.400 1.00 94.38 263 GLU A O 1
ATOM 2142 N N . LYS A 1 264 ? -8.728 -4.057 26.255 1.00 94.94 264 LYS A N 1
ATOM 2143 C CA . LYS A 1 264 ? -8.757 -3.789 24.824 1.00 94.94 264 LYS A CA 1
ATOM 2144 C C . LYS A 1 264 ? -9.458 -2.467 24.574 1.00 94.94 264 LYS A C 1
ATOM 2146 O O . LYS A 1 264 ? -10.537 -2.235 25.113 1.00 94.94 264 LYS A O 1
ATOM 2151 N N . PHE A 1 265 ? -8.867 -1.669 23.702 1.00 94.25 265 PHE A N 1
ATOM 2152 C CA . PHE A 1 265 ? -9.463 -0.462 23.154 1.00 94.25 265 PHE A CA 1
ATOM 2153 C C . PHE A 1 265 ? -9.619 -0.668 21.649 1.00 94.25 265 PHE A C 1
ATOM 2155 O O . PHE A 1 265 ? -8.646 -0.996 20.971 1.00 94.25 265 PHE A O 1
ATOM 2162 N N . ALA A 1 266 ? -10.844 -0.567 21.135 1.00 94.94 266 ALA A N 1
ATOM 2163 C CA . ALA A 1 266 ? -11.126 -0.866 19.740 1.00 94.94 266 ALA A CA 1
ATOM 2164 C C . ALA A 1 266 ? -12.092 0.136 19.120 1.00 94.94 266 ALA A C 1
ATOM 2166 O O . ALA A 1 266 ? -13.026 0.598 19.772 1.00 94.94 266 ALA A O 1
ATOM 2167 N N . PHE A 1 267 ? -11.867 0.432 17.847 1.00 94.75 267 PHE A N 1
ATOM 2168 C CA . PHE A 1 267 ? -12.707 1.305 17.037 1.00 94.75 267 PHE A CA 1
ATOM 2169 C C . PHE A 1 267 ? -12.567 0.929 15.560 1.00 94.75 267 PHE A C 1
ATOM 2171 O O . PHE A 1 267 ? -11.602 0.270 15.163 1.00 94.75 267 PHE A O 1
ATOM 2178 N N . ALA A 1 268 ? -13.533 1.344 14.746 1.00 94.62 268 ALA A N 1
ATOM 2179 C CA . ALA A 1 268 ? -13.483 1.192 13.299 1.00 94.62 268 ALA A CA 1
ATOM 2180 C C . ALA A 1 268 ? -13.245 2.549 12.628 1.00 94.62 268 ALA A C 1
ATOM 2182 O O . ALA A 1 268 ? -13.718 3.578 13.111 1.00 94.62 268 ALA A O 1
ATOM 2183 N N . ILE A 1 269 ? -12.511 2.536 11.520 1.00 95.06 269 ILE A N 1
ATOM 2184 C CA . ILE A 1 269 ? -12.385 3.657 10.592 1.00 95.06 269 ILE A CA 1
ATOM 2185 C C . ILE A 1 269 ? -12.929 3.192 9.246 1.00 95.06 269 ILE A C 1
ATOM 2187 O O . ILE A 1 269 ? -12.413 2.232 8.669 1.00 95.06 269 ILE A O 1
ATOM 2191 N N . ASP A 1 270 ? -13.955 3.876 8.753 1.00 94.44 270 ASP A N 1
ATOM 2192 C CA . ASP A 1 270 ? -14.451 3.678 7.395 1.00 94.44 270 ASP A CA 1
ATOM 2193 C C . ASP A 1 270 ? -13.452 4.246 6.387 1.00 94.44 270 ASP A C 1
ATOM 2195 O O . ASP A 1 270 ? -12.890 5.323 6.589 1.00 94.44 270 ASP A O 1
ATOM 2199 N N . LEU A 1 271 ? -13.243 3.513 5.296 1.00 93.56 271 LEU A N 1
ATOM 2200 C CA . LEU A 1 271 ? -12.397 3.923 4.186 1.00 93.56 271 LEU A CA 1
ATOM 2201 C C . LEU A 1 271 ? -13.283 4.320 3.015 1.00 93.56 271 LEU A C 1
ATOM 2203 O O . LEU A 1 271 ? -14.051 3.504 2.503 1.00 93.56 271 LEU A O 1
ATOM 2207 N N . LYS A 1 272 ? -13.166 5.570 2.583 1.00 90.81 272 LYS A N 1
ATOM 2208 C CA . LYS A 1 272 ? -13.940 6.112 1.468 1.00 90.81 272 LYS A CA 1
ATOM 2209 C C . LYS A 1 272 ? -13.012 6.461 0.325 1.00 90.81 272 LYS A C 1
ATOM 2211 O O . LYS A 1 272 ? -11.912 6.962 0.555 1.00 90.81 272 LYS A O 1
ATOM 2216 N N . THR A 1 273 ? -13.467 6.210 -0.899 1.00 87.50 273 THR A N 1
ATOM 2217 C CA . THR A 1 273 ? -12.780 6.723 -2.080 1.00 87.50 273 THR A CA 1
ATOM 2218 C C . THR A 1 273 ? -12.806 8.236 -2.030 1.00 87.50 273 THR A C 1
ATOM 2220 O O . THR A 1 273 ? -13.872 8.842 -1.909 1.00 87.50 273 THR A O 1
ATOM 2223 N N . ARG A 1 274 ? -11.626 8.836 -2.107 1.00 75.94 274 ARG A N 1
ATOM 2224 C CA . ARG A 1 274 ? -11.498 10.282 -2.139 1.00 75.94 274 ARG A CA 1
ATOM 2225 C C . ARG A 1 274 ? -12.023 10.800 -3.477 1.00 75.94 274 ARG A C 1
ATOM 2227 O O . ARG A 1 274 ? -11.615 10.312 -4.532 1.00 75.94 274 ARG A O 1
ATOM 2234 N N . GLU A 1 275 ? -12.924 11.779 -3.450 1.00 61.69 275 GLU A N 1
ATOM 2235 C CA . GLU A 1 275 ? -13.341 12.458 -4.678 1.00 61.69 275 GLU A CA 1
ATOM 2236 C C . GLU A 1 275 ? -12.144 13.231 -5.246 1.00 61.69 275 GLU A C 1
ATOM 2238 O O . GLU A 1 275 ? -11.442 13.932 -4.516 1.00 61.69 275 GLU A O 1
ATOM 2243 N N . VAL A 1 276 ? -11.880 13.073 -6.547 1.00 50.09 276 VAL A N 1
ATOM 2244 C CA . VAL A 1 276 ? -10.782 13.748 -7.255 1.00 50.09 276 VAL A CA 1
ATOM 2245 C C . VAL A 1 276 ? -11.123 15.236 -7.378 1.00 50.09 276 VAL A C 1
ATOM 2247 O O . VAL A 1 276 ? -11.614 15.713 -8.396 1.00 50.09 276 VAL A O 1
ATOM 2250 N N . GLY A 1 277 ? -10.909 15.967 -6.293 1.00 41.53 277 GLY A N 1
ATOM 2251 C CA . GLY A 1 277 ? -11.095 17.400 -6.168 1.00 41.53 277 GLY A CA 1
ATOM 2252 C C . GLY A 1 277 ? -10.076 17.915 -5.165 1.00 41.53 277 GLY A C 1
ATOM 2253 O O . GLY A 1 277 ? -9.962 17.391 -4.065 1.00 41.53 277 GLY A O 1
ATOM 2254 N N . ASP A 1 278 ? -9.316 18.926 -5.565 1.00 36.12 278 ASP A N 1
ATOM 2255 C CA . ASP A 1 278 ? -8.365 19.663 -4.724 1.00 36.12 278 ASP A CA 1
ATOM 2256 C C . ASP A 1 278 ? -6.984 19.024 -4.524 1.00 36.12 278 ASP A C 1
ATOM 2258 O O . ASP A 1 278 ? -6.340 19.178 -3.489 1.00 36.12 278 ASP A O 1
ATOM 2262 N N . TYR A 1 279 ? -6.441 18.425 -5.586 1.00 46.91 279 TYR A N 1
ATOM 2263 C CA . TYR A 1 279 ? -5.006 18.105 -5.671 1.00 46.91 279 TYR A CA 1
ATOM 2264 C C . TYR A 1 279 ? -4.080 19.328 -5.622 1.00 46.91 279 TYR A C 1
ATOM 2266 O O . TYR A 1 279 ? -2.864 19.193 -5.516 1.00 46.91 279 TYR A O 1
ATOM 2274 N N . TYR A 1 280 ? -4.627 20.537 -5.711 1.00 41.75 280 TYR A N 1
ATOM 2275 C CA . TYR A 1 280 ? -3.867 21.728 -6.039 1.00 41.75 280 TYR A CA 1
ATOM 2276 C C . TYR A 1 280 ? -4.401 22.946 -5.276 1.00 41.75 280 TYR A C 1
ATOM 2278 O O . TYR A 1 280 ? -4.936 23.866 -5.897 1.00 41.75 280 TYR A O 1
ATOM 2286 N N . GLY A 1 281 ? -4.180 22.979 -3.959 1.00 33.34 281 GLY A N 1
ATOM 2287 C CA . GLY A 1 281 ? -4.070 24.222 -3.182 1.00 33.34 281 GLY A CA 1
ATOM 2288 C C . GLY A 1 281 ? -2.671 24.800 -3.322 1.00 33.34 281 GLY A C 1
ATOM 2289 O O . GLY A 1 281 ? -1.733 24.176 -2.795 1.00 33.34 281 GLY A O 1
#

Solvent-accessible surface area (backbone atoms only — not comparable to full-atom values): 15760 Å² total; per-residue (Å²): 133,57,75,69,57,54,51,51,51,51,53,50,52,50,51,49,51,52,51,52,49,46,51,56,69,72,36,79,77,64,63,90,72,84,66,76,89,80,74,77,56,46,29,38,34,33,29,65,54,95,54,38,36,38,40,59,30,29,31,33,75,58,103,47,27,37,34,36,42,55,21,40,41,33,49,70,46,73,60,72,53,71,82,49,63,39,36,40,37,43,39,34,23,32,96,89,45,79,65,45,78,47,76,50,68,45,86,84,70,42,78,91,56,48,72,45,75,43,73,63,47,78,43,83,40,82,81,63,58,74,88,54,48,75,47,35,36,42,36,37,29,37,94,95,36,84,70,49,72,28,64,28,50,78,38,66,40,48,44,32,42,28,62,61,88,61,39,35,40,43,71,19,30,34,30,54,36,38,35,39,46,41,28,42,37,59,85,60,68,61,60,38,72,67,18,51,29,33,32,42,35,37,29,32,46,74,45,93,85,50,61,85,86,46,73,85,42,44,44,74,81,45,76,49,74,49,45,16,80,62,50,51,64,35,89,78,72,53,72,51,71,51,91,91,52,58,58,63,94,48,59,33,32,37,36,42,38,35,27,60,89,83,56,75,52,72,52,75,32,58,44,41,76,60,73,97,68,77,96,76,126

pLDDT: mean 83.84, std 12.9, range [33.34, 97.75]

Organism: NCBI:txid1547

Foldseek 3Di:
DDPVVVVVVVVVVVVVVVVVVCVVVVDLPPDPQCDDDFDDAFKFKWWDDPFKTKGGFGWDDAPFKTKTAKIKIFGPDLCLQPPFWKKKWKWWDFPPDTQDIDIDIQVPSDSVDRMDMDHMDIDRRRRDDVVRTDWMKMWIDGPNDTRDMTTIDIFTWFDKWWDGSFWTFGPWIFGFFKIFGTAIEGSDCVLLVVFQKKKKFKWWFCDPPDDPVDPVRIDRPDMDMDTCVDRYVHDGPGMDGDDPGTPPPTFIKMKMWTHPPPDIDIDIITIDGDDPPDSDD